Protein AF-A0A3B0P201-F1 (afdb_monomer_lite)

Foldseek 3Di:
DDDDDPVSVVVVVVVVVVVVPDPDPLFDLVQQQAPVSLVVSVVCLVVPPVLVVLVVCLVVDDPVVVVVSVVVNVVSVVVSVVRSVVSVVNNVVVVVVVVVVVDDDPPPPDDDDPDDDDPQVVLVVLLVVLCVVVQAAEDDDDQKDWCCLLAVLLQHDCPHPCNDVQWFADPDPTIGRRQACCSRVSVVCVVQPPDWHKYKYWDKGATNDDDDPPDDRIDIDMDIDTDDPDDPVNVVVSVQVSVCSSVVHRWDKDWDQDDGSNDPRDTDIDIDDPNRD

InterPro domains:
  IPR002319 Phenylalanyl-tRNA synthetase [PF01409] (112-277)
  IPR004188 Phenylalanine-tRNA ligase, class II, N-terminal [PF02912] (33-100)
  IPR010978 Class I and II aminoacyl-tRNA synthetase, tRNA-binding arm [SSF46589] (27-111)
  IPR045864 Class II Aminoacyl-tRNA synthetase/Biotinyl protein ligase (BPL) and lipoyl protein ligase (LPL) [G3DSA:3.30.930.10] (20-277)
  IPR045864 Class II Aminoacyl-tRNA synthetase/Biotinyl protein ligase (BPL) and lipoyl protein ligase (LPL) [SSF55681] (115-274)

Sequence (277 aa):
MSFKTKDERKKSKSIEKKLKNKDNKMFDLEKINNLEDLKLAKNQFSNSKELLTLMQELKQADKEKKREIGKKIQDLKNKAEDFFEEARKKITNLEIEKQLQNEFIDFAIPVQRNDFIHPVNLVAMRFREWLLMNGYIELDYSEIENDKYNFENLNIPSSHPAREMQDSLYLNENELLRTHNTGISARALEKFANNEFSQFAIGKVYRNDEEDKTHTHQFTQLDLVSVGNVSFASLIYTIKEMLSYVFEQDIQIRLRPSYFPFTEPSVEIDIFFKNKW

Secondary structure (DSSP, 8-state):
-----HHHHHHHHHHHHHHSSSS-TT--GGG--SHHHHHHHHHHHHT-HHHHHHHHHHHH--HHHHHHHHHHHHHHHHHHHHHHHHHHHHHHHHHHHHHHHH----TTS---------HHHHHHHHHHHHHHHTTPEE----SEEEHHHHTGGGT--TTSGGGSTTTS-BSSSSEEE-SSTHHHHHHHHHHTTTS-EEEEEEEEEE--PPPSSS--SEEEEEEEEEESS--HHHHHHHHHHHHHHHHTS---EEEEE---TT-SS-EEEEE-BTTB-

pLDDT: mean 85.5, std 15.98, range [30.17, 98.56]

Organism: NCBI:txid45363

Structure (mmCIF, N/CA/C/O backbone):
data_AF-A0A3B0P201-F1
#
_entry.id   AF-A0A3B0P201-F1
#
loop_
_atom_site.group_PDB
_atom_site.id
_atom_site.type_symbol
_atom_site.label_atom_id
_atom_site.label_alt_id
_atom_site.label_comp_id
_atom_site.label_asym_id
_atom_site.label_entity_id
_atom_site.label_seq_id
_atom_site.pdbx_PDB_ins_code
_atom_site.Cartn_x
_atom_site.Cartn_y
_atom_site.Cartn_z
_atom_site.occupancy
_atom_site.B_iso_or_equiv
_atom_site.auth_seq_id
_atom_site.auth_comp_id
_atom_site.auth_asym_id
_atom_site.auth_atom_id
_atom_site.pdbx_PDB_model_num
ATOM 1 N N . MET A 1 1 ? -31.749 -35.886 45.001 1.00 40.12 1 MET A N 1
ATOM 2 C CA . MET A 1 1 ? -32.377 -35.025 46.031 1.00 40.12 1 MET A CA 1
ATOM 3 C C . MET A 1 1 ? -33.723 -34.558 45.504 1.00 40.12 1 MET A C 1
ATOM 5 O O . MET A 1 1 ? -33.761 -33.956 44.441 1.00 40.12 1 MET A O 1
ATOM 9 N N . SER A 1 2 ? -34.817 -34.931 46.172 1.00 36.19 2 SER A N 1
ATOM 10 C CA . SER A 1 2 ? -36.190 -34.688 45.707 1.00 36.19 2 SER A CA 1
ATOM 11 C C . SER A 1 2 ? -36.499 -33.187 45.640 1.00 36.19 2 SER A C 1
ATOM 13 O O . SER A 1 2 ? -36.477 -32.490 46.656 1.00 36.19 2 SER A O 1
ATOM 15 N N . PHE A 1 3 ? -36.751 -32.681 44.431 1.00 39.91 3 PHE A N 1
ATOM 16 C CA . PHE A 1 3 ? -37.152 -31.298 44.198 1.00 39.91 3 PHE A CA 1
ATOM 17 C C . PHE A 1 3 ? -38.643 -31.143 44.506 1.00 39.91 3 PHE A C 1
ATOM 19 O O . PHE A 1 3 ? -39.491 -31.550 43.717 1.00 39.91 3 PHE A O 1
ATOM 26 N N . LYS A 1 4 ? -38.962 -30.505 45.638 1.00 44.53 4 LYS A N 1
ATOM 27 C CA . LYS A 1 4 ? -40.340 -30.122 45.981 1.00 44.53 4 LYS A CA 1
ATOM 28 C C . LYS A 1 4 ? -40.960 -29.268 44.874 1.00 44.53 4 LYS A C 1
ATOM 30 O O . LYS A 1 4 ? -40.348 -28.278 44.434 1.00 44.53 4 LYS A O 1
ATOM 35 N N . THR A 1 5 ? -42.168 -29.643 44.458 1.00 52.00 5 THR A N 1
ATOM 36 C CA . THR A 1 5 ? -42.934 -29.007 43.375 1.00 52.00 5 THR A CA 1
ATOM 37 C C . THR A 1 5 ? -43.374 -27.586 43.763 1.00 52.00 5 THR A C 1
ATOM 39 O O . THR A 1 5 ? -43.384 -27.206 44.938 1.00 52.00 5 THR A O 1
ATOM 42 N N . LYS A 1 6 ? -43.709 -26.746 42.769 1.00 49.09 6 LYS A N 1
ATOM 43 C CA . LYS A 1 6 ? -44.095 -25.329 42.968 1.00 49.09 6 LYS A CA 1
ATOM 44 C C . LYS A 1 6 ? -45.243 -25.151 43.981 1.00 49.09 6 LYS A C 1
ATOM 46 O O . LYS A 1 6 ? -45.247 -24.153 44.702 1.00 49.09 6 LYS A O 1
ATOM 51 N N . ASP A 1 7 ? -46.154 -26.117 44.083 1.00 47.84 7 ASP A N 1
ATOM 52 C CA . ASP A 1 7 ? -47.265 -26.091 45.044 1.00 47.84 7 ASP A CA 1
ATOM 53 C C . ASP A 1 7 ? -46.848 -26.427 46.479 1.00 47.84 7 ASP A C 1
ATOM 55 O O . ASP A 1 7 ? -47.353 -25.822 47.427 1.00 47.84 7 ASP A O 1
ATOM 59 N N . GLU A 1 8 ? -45.859 -27.301 46.671 1.00 44.47 8 GLU A N 1
ATOM 60 C CA . GLU A 1 8 ? -45.325 -27.616 48.000 1.00 44.47 8 GLU A CA 1
ATOM 61 C C . GLU A 1 8 ? -44.548 -26.436 48.600 1.00 44.47 8 GLU A C 1
ATOM 63 O O . GLU A 1 8 ? -44.622 -26.197 49.807 1.00 44.47 8 GLU A O 1
ATOM 68 N N . ARG A 1 9 ? -43.876 -25.633 47.761 1.00 49.75 9 ARG A N 1
ATOM 69 C CA . ARG A 1 9 ? -43.214 -24.381 48.187 1.00 49.75 9 ARG A CA 1
ATOM 70 C C . ARG A 1 9 ? -44.211 -23.264 48.502 1.00 49.75 9 ARG A C 1
ATOM 72 O O . ARG A 1 9 ? -43.955 -22.450 49.386 1.00 49.75 9 ARG A O 1
ATOM 79 N N . LYS A 1 10 ? -45.355 -23.215 47.807 1.00 46.28 10 LYS A N 1
ATOM 80 C CA . LYS A 1 10 ? -46.445 -22.274 48.122 1.00 46.28 10 LYS A CA 1
ATOM 81 C C . LYS A 1 10 ? -47.155 -22.649 49.423 1.00 46.28 10 LYS A C 1
ATOM 83 O O . LYS A 1 10 ? -47.416 -21.766 50.239 1.00 46.28 10 LYS A O 1
ATOM 88 N N . LYS A 1 11 ? -47.403 -23.942 49.663 1.00 41.84 11 LYS A N 1
ATOM 89 C CA . LYS A 1 11 ? -47.953 -24.429 50.938 1.00 41.84 11 LYS A CA 1
ATOM 90 C C . LYS A 1 11 ? -46.985 -24.216 52.105 1.00 41.84 11 LYS A C 1
ATOM 92 O O . LYS A 1 11 ? -47.436 -23.727 53.135 1.00 41.84 11 LYS A O 1
ATOM 97 N N . SER A 1 12 ? -45.680 -24.482 51.954 1.00 41.84 12 SER A N 1
ATOM 98 C CA . SER A 1 12 ? -44.714 -24.257 53.046 1.00 41.84 12 SER A CA 1
ATOM 99 C C . SER A 1 12 ? -44.573 -22.774 53.397 1.00 41.84 12 SER A C 1
ATOM 101 O O . SER A 1 12 ? -44.655 -22.429 54.571 1.00 41.84 12 SER A O 1
ATOM 103 N N . LYS A 1 13 ? -44.505 -21.880 52.396 1.00 45.34 13 LYS A N 1
ATOM 104 C CA . LYS A 1 13 ? -44.505 -20.425 52.626 1.00 45.34 13 LYS A CA 1
ATOM 105 C C . LYS A 1 13 ? -45.814 -19.924 53.242 1.00 45.34 13 LYS A C 1
ATOM 107 O O . LYS A 1 13 ? -45.783 -19.023 54.068 1.00 45.34 13 LYS A O 1
ATOM 112 N N . SER A 1 14 ? -46.965 -20.498 52.885 1.00 37.59 14 SER A N 1
ATOM 113 C CA . SER A 1 14 ? -48.261 -20.134 53.482 1.00 37.59 14 SER A CA 1
ATOM 114 C C . SER A 1 14 ? -48.391 -20.595 54.941 1.00 37.59 14 SER A C 1
ATOM 116 O O . SER A 1 14 ? -48.974 -19.883 55.758 1.00 37.59 14 SER A O 1
ATOM 118 N N . ILE A 1 15 ? -47.821 -21.753 55.286 1.00 38.12 15 ILE A N 1
ATOM 119 C CA . ILE A 1 15 ? -47.833 -22.310 56.646 1.00 38.12 15 ILE A CA 1
ATOM 120 C C . ILE A 1 15 ? -46.819 -21.581 57.545 1.00 38.12 15 ILE A C 1
ATOM 122 O O . ILE A 1 15 ? -47.168 -21.213 58.664 1.00 38.12 15 ILE A O 1
ATOM 126 N N . GLU A 1 16 ? -45.625 -21.251 57.039 1.00 37.59 16 GLU A N 1
ATOM 127 C CA . GLU A 1 16 ? -44.648 -20.397 57.742 1.00 37.59 16 GLU A CA 1
ATOM 128 C C . GLU A 1 16 ? -45.185 -18.975 57.975 1.00 37.59 16 GLU A C 1
ATOM 130 O O . GLU A 1 16 ? -44.998 -18.406 59.051 1.00 37.59 16 GLU A O 1
ATOM 135 N N . LYS A 1 17 ? -45.946 -18.427 57.017 1.00 39.59 17 LYS A N 1
ATOM 136 C CA . LYS A 1 17 ? -46.616 -17.122 57.148 1.00 39.59 17 LYS A CA 1
ATOM 137 C C . LYS A 1 17 ? -47.801 -17.153 58.125 1.00 39.59 17 LYS A C 1
ATOM 139 O O . LYS A 1 17 ? -48.127 -16.135 58.724 1.00 39.59 17 LYS A O 1
ATOM 144 N N . LYS A 1 18 ? -48.423 -18.320 58.343 1.00 30.70 18 LYS A N 1
ATOM 145 C CA . LYS A 1 18 ? -49.501 -18.504 59.334 1.00 30.70 18 LYS A CA 1
ATOM 146 C C . LYS A 1 18 ? -48.993 -18.748 60.758 1.00 30.70 18 LYS A C 1
ATOM 148 O O . LYS A 1 18 ? -49.703 -18.404 61.698 1.00 30.70 18 LYS A O 1
ATOM 153 N N . LEU A 1 19 ? -47.787 -19.292 60.934 1.00 30.17 19 LEU A N 1
ATOM 154 C CA . LEU A 1 19 ? -47.211 -19.571 62.258 1.00 30.17 19 LEU A CA 1
ATOM 155 C C . LEU A 1 19 ? -46.549 -18.349 62.918 1.00 30.17 19 LEU A C 1
ATOM 157 O O . LEU A 1 19 ? -46.470 -18.307 64.141 1.00 30.17 19 LEU A O 1
ATOM 161 N N . LYS A 1 20 ? -46.157 -17.320 62.154 1.00 35.88 20 LYS A N 1
ATOM 162 C CA . LYS A 1 20 ? -45.634 -16.052 62.709 1.00 35.88 20 LYS A CA 1
ATOM 163 C C . LYS A 1 20 ? -46.707 -15.039 63.140 1.00 35.88 20 LYS A C 1
ATOM 165 O O . LYS A 1 20 ? -46.370 -14.043 63.765 1.00 35.88 20 LYS A O 1
ATOM 170 N N . ASN A 1 21 ? -47.986 -15.291 62.852 1.00 37.03 21 ASN A N 1
ATOM 171 C CA . ASN A 1 21 ? -49.061 -14.299 63.002 1.00 37.03 21 ASN A CA 1
ATOM 172 C C . ASN A 1 21 ? -49.890 -14.403 64.293 1.00 37.03 21 ASN A C 1
ATOM 174 O O . ASN A 1 21 ? -50.926 -13.744 64.390 1.00 37.03 21 ASN A O 1
ATOM 178 N N . LYS A 1 22 ? -49.498 -15.236 65.270 1.00 32.38 22 LYS A N 1
ATOM 179 C CA . LYS A 1 22 ? -50.351 -15.477 66.447 1.00 32.38 22 LYS A CA 1
ATOM 180 C C . LYS A 1 22 ? -50.064 -14.650 67.698 1.00 32.38 22 LYS A C 1
ATOM 182 O O . LYS A 1 22 ? -50.973 -14.574 68.509 1.00 32.38 22 LYS A O 1
ATOM 187 N N . ASP A 1 23 ? -48.947 -13.931 67.792 1.00 38.94 23 ASP A N 1
ATOM 188 C CA . ASP A 1 23 ? -48.662 -13.069 68.950 1.00 38.94 23 ASP A CA 1
ATOM 189 C C . ASP A 1 23 ? -48.074 -11.715 68.518 1.00 38.94 23 ASP A C 1
ATOM 191 O O . ASP A 1 23 ? -46.862 -11.520 68.532 1.00 38.94 23 ASP A O 1
ATOM 195 N N . ASN A 1 24 ? -48.953 -10.815 68.055 1.00 45.56 24 ASN A N 1
ATOM 196 C CA . ASN A 1 24 ? -48.921 -9.344 68.194 1.00 45.56 24 ASN A CA 1
ATOM 197 C C . ASN A 1 24 ? -49.620 -8.667 67.009 1.00 45.56 24 ASN A C 1
ATOM 199 O O . ASN A 1 24 ? -49.063 -8.521 65.926 1.00 45.56 24 ASN A O 1
ATOM 203 N N . LYS A 1 25 ? -50.817 -8.120 67.252 1.00 52.34 25 LYS A N 1
ATOM 204 C CA . LYS A 1 25 ? -51.547 -7.217 66.336 1.00 52.34 25 LYS A CA 1
ATOM 205 C C . LYS A 1 25 ? -50.809 -5.895 66.020 1.00 52.34 25 LYS A C 1
ATOM 207 O O . LYS A 1 25 ? -51.391 -5.022 65.383 1.00 52.34 25 LYS A O 1
ATOM 212 N N . MET A 1 26 ? -49.576 -5.722 66.494 1.00 55.62 26 MET A N 1
ATOM 213 C CA . MET A 1 26 ? -48.876 -4.437 66.568 1.00 55.62 26 MET A CA 1
ATOM 214 C C . MET A 1 26 ? -47.856 -4.216 65.441 1.00 55.62 26 MET A C 1
ATOM 216 O O . MET A 1 26 ? -47.483 -3.075 65.189 1.00 55.62 26 MET A O 1
ATOM 220 N N . PHE A 1 27 ? -47.442 -5.273 64.734 1.00 64.19 27 PHE A N 1
ATOM 221 C CA . PHE A 1 27 ? -46.360 -5.220 63.748 1.00 64.19 27 PHE A CA 1
ATOM 222 C C . PHE A 1 27 ? -46.744 -5.972 62.469 1.00 64.19 27 PHE A C 1
ATOM 224 O O . PHE A 1 27 ? -46.628 -7.192 62.393 1.00 64.19 27 PHE A O 1
ATOM 231 N N . ASP A 1 28 ? -47.225 -5.238 61.464 1.00 76.31 28 ASP A N 1
ATOM 232 C CA . ASP A 1 28 ? -47.640 -5.781 60.167 1.00 76.31 28 ASP A CA 1
ATOM 233 C C . ASP A 1 28 ? -46.822 -5.148 59.032 1.00 76.31 28 ASP A C 1
ATOM 235 O O . ASP A 1 28 ? -47.041 -3.997 58.648 1.00 76.31 28 ASP A O 1
ATOM 239 N N . LEU A 1 29 ? -45.856 -5.909 58.505 1.00 71.81 29 LEU A N 1
ATOM 240 C CA . LEU A 1 29 ? -44.965 -5.467 57.425 1.00 71.81 29 LEU A CA 1
ATOM 241 C C . LEU A 1 29 ? -45.702 -5.244 56.097 1.00 71.81 29 LEU A C 1
ATOM 243 O O . LEU A 1 29 ? -45.186 -4.545 55.224 1.00 71.81 29 LEU A O 1
ATOM 247 N N . GLU A 1 30 ? -46.883 -5.833 55.890 1.00 74.75 30 GLU A N 1
ATOM 248 C CA . GLU A 1 30 ? -47.609 -5.711 54.617 1.00 74.75 30 GLU A CA 1
ATOM 249 C C . GLU A 1 30 ? -48.239 -4.325 54.441 1.00 74.75 30 GLU A C 1
ATOM 251 O O . GLU A 1 30 ? -48.432 -3.869 53.314 1.00 74.75 30 GLU A O 1
ATOM 256 N N . LYS A 1 31 ? -48.479 -3.618 55.550 1.00 78.94 31 LYS A N 1
ATOM 257 C CA . LYS A 1 31 ? -49.081 -2.278 55.562 1.00 78.94 31 LYS A CA 1
ATOM 258 C C . LYS A 1 31 ? -48.091 -1.139 55.354 1.00 78.94 31 LYS A C 1
ATOM 260 O O . LYS A 1 31 ? -48.527 -0.017 55.137 1.00 78.94 31 LYS A O 1
ATOM 265 N N . ILE A 1 32 ? -46.788 -1.411 55.429 1.00 81.62 32 ILE A N 1
ATOM 266 C CA . ILE A 1 32 ? -45.744 -0.395 55.274 1.00 81.62 32 ILE A CA 1
ATOM 267 C C . ILE A 1 32 ? -45.152 -0.507 53.873 1.00 81.62 32 ILE A C 1
ATOM 269 O O . ILE A 1 32 ? -44.379 -1.428 53.596 1.00 81.62 32 ILE A O 1
ATOM 273 N N . ASN A 1 33 ? -45.539 0.403 52.981 1.00 81.88 33 ASN A N 1
ATOM 274 C CA . ASN A 1 33 ? -45.101 0.406 51.584 1.00 81.88 33 ASN A CA 1
ATOM 275 C C . ASN A 1 33 ? -44.365 1.693 51.193 1.00 81.88 33 ASN A C 1
ATOM 277 O O . ASN A 1 33 ? -43.711 1.723 50.156 1.00 81.88 33 ASN A O 1
ATOM 281 N N . ASN A 1 34 ? -44.428 2.734 52.023 1.00 84.06 34 ASN A N 1
ATOM 282 C CA . ASN A 1 34 ? -43.710 3.988 51.818 1.00 84.06 34 ASN A CA 1
ATOM 283 C C . ASN A 1 34 ? -43.199 4.578 53.154 1.00 84.06 34 ASN A C 1
ATOM 285 O O . ASN A 1 34 ? -43.490 4.079 54.246 1.00 84.06 34 ASN A O 1
ATOM 289 N N . LEU A 1 35 ? -42.414 5.656 53.067 1.00 85.12 35 LEU A N 1
ATOM 290 C CA . LEU A 1 35 ? -41.853 6.352 54.232 1.00 85.12 35 LEU A CA 1
ATOM 291 C C . LEU A 1 35 ? -42.920 6.967 55.155 1.00 85.12 35 LEU A C 1
ATOM 293 O O . LEU A 1 35 ? -42.670 7.102 56.355 1.00 85.12 35 LEU A O 1
ATOM 297 N N . GLU A 1 36 ? -44.087 7.349 54.633 1.00 84.50 36 GLU A N 1
ATOM 298 C CA . GLU A 1 36 ? -45.195 7.877 55.438 1.00 84.50 36 GLU A CA 1
ATOM 299 C C . GLU A 1 36 ? -45.845 6.773 56.276 1.00 84.50 36 GLU A C 1
ATOM 301 O O . GLU A 1 36 ? -46.041 6.966 57.476 1.00 84.50 36 GLU A O 1
ATOM 306 N N . ASP A 1 37 ? -46.053 5.585 55.708 1.00 84.19 37 ASP A N 1
ATOM 307 C CA . ASP A 1 37 ? -46.570 4.416 56.424 1.00 84.19 37 ASP A CA 1
ATOM 308 C C . ASP A 1 37 ? -45.637 4.020 57.579 1.00 84.19 37 ASP A C 1
ATOM 310 O O . ASP A 1 37 ? -46.090 3.711 58.682 1.00 84.19 37 ASP A O 1
ATOM 314 N N . LEU A 1 38 ? -44.316 4.082 57.359 1.00 85.38 38 LEU A N 1
ATOM 315 C CA . LEU A 1 38 ? -43.321 3.811 58.400 1.00 85.38 38 LEU A CA 1
ATOM 316 C C . LEU A 1 38 ? -43.378 4.855 59.527 1.00 85.38 38 LEU A C 1
ATOM 318 O O . LEU A 1 38 ? -43.290 4.500 60.705 1.00 85.38 38 LEU A O 1
ATOM 322 N N . LYS A 1 39 ? -43.547 6.142 59.190 1.00 84.88 39 LYS A N 1
ATOM 323 C CA . LYS A 1 39 ? -43.724 7.221 60.179 1.00 84.88 39 LYS A CA 1
ATOM 324 C C . LYS A 1 39 ? -45.010 7.030 60.985 1.00 84.88 39 LYS A C 1
ATOM 326 O O . LYS A 1 39 ? -44.984 7.170 62.208 1.00 84.88 39 LYS A O 1
ATOM 331 N N . LEU A 1 40 ? -46.111 6.674 60.322 1.00 84.69 40 LEU A N 1
ATOM 332 C CA . LEU A 1 40 ? -47.394 6.390 60.965 1.00 84.69 40 LEU A CA 1
ATOM 333 C C . LEU A 1 40 ? -47.295 5.177 61.896 1.00 84.69 40 LEU A C 1
ATOM 335 O O . LEU A 1 40 ? -47.759 5.255 63.031 1.00 84.69 40 LEU A O 1
ATOM 339 N N . ALA A 1 41 ? -46.619 4.104 61.481 1.00 83.44 41 ALA A N 1
ATOM 340 C CA . ALA A 1 41 ? -46.391 2.921 62.310 1.00 83.44 41 ALA A CA 1
ATOM 341 C C . ALA A 1 41 ? -45.521 3.225 63.547 1.00 83.44 41 ALA A C 1
ATOM 343 O O . ALA A 1 41 ? -45.848 2.795 64.655 1.00 83.44 41 ALA A O 1
ATOM 344 N N . LYS A 1 42 ? -44.460 4.036 63.403 1.00 83.69 42 LYS A N 1
ATOM 345 C CA . LYS A 1 42 ? -43.642 4.519 64.537 1.00 83.69 42 LYS A CA 1
ATOM 346 C C . LYS A 1 42 ? -44.454 5.361 65.524 1.00 83.69 42 LYS A C 1
ATOM 348 O O . LYS A 1 42 ? -44.312 5.206 66.741 1.00 83.69 42 LYS A O 1
ATOM 353 N N . ASN A 1 43 ? -45.334 6.219 65.011 1.00 84.31 43 ASN A N 1
ATOM 354 C CA . ASN A 1 43 ? -46.224 7.046 65.823 1.00 84.31 43 ASN A CA 1
ATOM 355 C C . ASN A 1 43 ? -47.276 6.192 66.563 1.00 84.31 43 ASN A C 1
ATOM 357 O O . ASN A 1 43 ? -47.490 6.359 67.763 1.00 84.31 43 ASN A O 1
ATOM 361 N N . GLN A 1 44 ? -47.875 5.210 65.882 1.00 83.81 44 GLN A N 1
ATOM 362 C CA . GLN A 1 44 ? -48.820 4.261 66.481 1.00 83.81 44 GLN A CA 1
ATOM 363 C C . GLN A 1 44 ? -48.176 3.405 67.578 1.00 83.81 44 GLN A C 1
ATOM 365 O O . GLN A 1 44 ? -48.791 3.199 68.622 1.00 83.81 44 GLN A O 1
ATOM 370 N N . PHE A 1 45 ? -46.931 2.955 67.387 1.00 84.12 45 PHE A N 1
ATOM 371 C CA . PHE A 1 45 ? -46.176 2.240 68.420 1.00 84.12 45 PHE A CA 1
ATOM 372 C C . PHE A 1 45 ? -45.927 3.116 69.656 1.00 84.12 45 PHE A C 1
ATOM 374 O O . PHE A 1 45 ? -46.175 2.684 70.784 1.00 84.12 45 PHE A O 1
ATOM 381 N N . SER A 1 46 ? -45.509 4.367 69.445 1.00 80.69 46 SER A N 1
ATOM 382 C CA . SER A 1 46 ? -45.231 5.333 70.522 1.00 80.69 46 SER A CA 1
ATOM 383 C C . SER A 1 46 ? -46.471 5.654 71.365 1.00 80.69 46 SER A C 1
ATOM 385 O O . SER A 1 46 ? -46.362 5.848 72.572 1.00 80.69 46 SER A O 1
ATOM 387 N N . ASN A 1 47 ? -47.651 5.650 70.738 1.00 80.88 47 ASN A N 1
ATOM 388 C CA . ASN A 1 47 ? -48.947 5.884 71.380 1.00 80.88 47 ASN A CA 1
ATOM 389 C C . ASN A 1 47 ? -49.715 4.592 71.711 1.00 80.88 47 ASN A C 1
ATOM 391 O O . ASN A 1 47 ? -50.913 4.632 72.006 1.00 80.88 47 ASN A O 1
ATOM 395 N N . SER A 1 48 ? -49.062 3.431 71.634 1.00 81.12 48 SER A N 1
ATOM 396 C CA . SER A 1 48 ? -49.723 2.157 71.900 1.00 81.12 48 SER A CA 1
ATOM 397 C C . SER A 1 48 ? -50.146 2.064 73.366 1.00 81.12 48 SER A C 1
ATOM 399 O O . SER A 1 48 ? -49.387 2.393 74.282 1.00 81.12 48 SER A O 1
ATOM 401 N N . LYS A 1 49 ? -51.378 1.591 73.595 1.00 76.75 49 LYS A N 1
ATOM 402 C CA . LYS A 1 49 ? -51.912 1.395 74.950 1.00 76.75 49 LYS A CA 1
ATOM 403 C C . LYS A 1 49 ? -50.991 0.507 75.785 1.00 76.75 49 LYS A C 1
ATOM 405 O O . LYS A 1 49 ? -50.771 0.827 76.938 1.00 76.75 49 LYS A O 1
ATOM 410 N N . GLU A 1 50 ? -50.413 -0.528 75.176 1.00 78.25 50 GLU A N 1
ATOM 411 C CA . GLU A 1 50 ? -49.491 -1.478 75.811 1.00 78.25 50 GLU A CA 1
ATOM 412 C C . GLU A 1 50 ? -48.182 -0.823 76.294 1.00 78.25 50 GLU A C 1
ATOM 414 O O . GLU A 1 50 ? -47.749 -1.065 77.420 1.00 78.25 50 GLU A O 1
ATOM 419 N N . LEU A 1 51 ? -47.573 0.066 75.497 1.00 78.81 51 LEU A N 1
ATOM 420 C CA . LEU A 1 51 ? -46.379 0.807 75.917 1.00 78.81 51 LEU A CA 1
ATOM 421 C C . LEU A 1 51 ? -46.716 1.843 76.999 1.00 78.81 51 LEU A C 1
ATOM 423 O O . LEU A 1 51 ? -45.989 1.970 77.984 1.00 78.81 51 LEU A O 1
ATOM 427 N N . LEU A 1 52 ? -47.831 2.564 76.841 1.00 80.00 52 LEU A N 1
ATOM 428 C CA . LEU A 1 52 ? -48.267 3.593 77.787 1.00 80.00 52 LEU A CA 1
ATOM 429 C C . LEU A 1 52 ? -48.655 3.006 79.152 1.00 80.00 52 LEU A C 1
ATOM 431 O O . LEU A 1 52 ? -48.290 3.590 80.173 1.00 80.00 52 LEU A O 1
ATOM 435 N N . THR A 1 53 ? -49.326 1.849 79.199 1.00 79.38 53 THR A N 1
ATOM 436 C CA . THR A 1 53 ? -49.650 1.153 80.457 1.00 79.38 53 THR A CA 1
ATOM 437 C C . THR A 1 53 ? -48.388 0.671 81.159 1.00 79.38 53 THR A C 1
ATOM 439 O O . THR A 1 53 ? -48.215 0.954 82.341 1.00 79.38 53 THR A O 1
ATOM 442 N N . LEU A 1 54 ? -47.441 0.062 80.436 1.00 78.50 54 LEU A N 1
ATOM 443 C CA . LEU A 1 54 ? -46.165 -0.370 81.019 1.00 78.50 54 LEU A CA 1
ATOM 444 C C . LEU A 1 54 ? -45.336 0.816 81.546 1.00 78.50 54 LEU A C 1
ATOM 446 O O . LEU A 1 54 ? -44.707 0.719 82.600 1.00 78.50 54 LEU A O 1
ATOM 450 N N . MET A 1 55 ? -45.363 1.968 80.864 1.00 76.88 55 MET A N 1
ATOM 451 C CA . MET A 1 55 ? -44.709 3.197 81.335 1.00 76.88 55 MET A CA 1
ATOM 452 C C . MET A 1 55 ? -45.390 3.811 82.570 1.00 76.88 55 MET A C 1
ATOM 454 O O . MET A 1 55 ? -44.707 4.421 83.396 1.00 76.88 55 MET A O 1
ATOM 458 N N . GLN A 1 56 ? -46.711 3.669 82.715 1.00 78.69 56 GLN A N 1
ATOM 459 C CA . GLN A 1 56 ? -47.452 4.093 83.911 1.00 78.69 56 GLN A CA 1
ATOM 460 C C . GLN A 1 56 ? -47.197 3.153 85.097 1.00 78.69 56 GLN A C 1
ATOM 462 O O . GLN A 1 56 ? -46.910 3.628 86.196 1.00 78.69 56 GLN A O 1
ATOM 467 N N . GLU A 1 57 ? -47.203 1.840 84.869 1.00 78.38 57 GLU A N 1
ATOM 468 C CA . GLU A 1 57 ? -46.887 0.821 85.877 1.00 78.38 57 GLU A CA 1
ATOM 469 C C . GLU A 1 57 ? -45.447 0.960 86.395 1.00 78.38 57 GLU A C 1
ATOM 471 O O . GLU A 1 57 ? -45.202 0.848 87.596 1.00 78.38 57 GLU A O 1
ATOM 476 N N . LEU A 1 58 ? -44.493 1.321 85.528 1.00 77.81 58 LEU A N 1
ATOM 477 C CA . LEU A 1 58 ? -43.112 1.610 85.928 1.00 77.81 58 LEU A CA 1
ATOM 478 C C . LEU A 1 58 ? -43.010 2.780 86.928 1.00 77.81 58 LEU A C 1
ATOM 480 O O . LEU A 1 58 ? -42.141 2.768 87.806 1.00 77.81 58 LEU A O 1
ATOM 484 N N . LYS A 1 59 ? -43.889 3.790 86.819 1.00 77.62 59 LYS A N 1
ATOM 485 C CA . LYS A 1 59 ? -43.921 4.936 87.748 1.00 77.62 59 LYS A CA 1
ATOM 486 C C . LYS A 1 59 ? -44.439 4.546 89.137 1.00 77.62 59 LYS A C 1
ATOM 488 O O . LYS A 1 59 ? -44.018 5.169 90.108 1.00 77.62 59 LYS A O 1
ATOM 493 N N . GLN A 1 60 ? -45.304 3.532 89.229 1.00 76.75 60 GLN A N 1
ATOM 494 C CA . GLN A 1 60 ? -45.991 3.122 90.464 1.00 76.75 60 GLN A CA 1
ATOM 495 C C . GLN A 1 60 ? -45.385 1.880 91.151 1.00 76.75 60 GLN A C 1
ATOM 497 O O . GLN A 1 60 ? -45.748 1.580 92.283 1.00 76.75 60 GLN A O 1
ATOM 502 N N . ALA A 1 61 ? -44.479 1.149 90.496 1.00 71.25 61 ALA A N 1
ATOM 503 C CA . ALA A 1 61 ? -43.955 -0.125 91.000 1.00 71.25 61 ALA A CA 1
ATOM 504 C C . ALA A 1 61 ? -42.880 0.004 92.105 1.00 71.25 61 ALA A C 1
ATOM 506 O O . ALA A 1 61 ? -42.110 0.961 92.125 1.00 71.25 61 ALA A O 1
ATOM 507 N N . ASP A 1 62 ? -42.758 -1.011 92.969 1.00 72.81 62 ASP A N 1
ATOM 508 C CA . ASP A 1 62 ? -41.677 -1.153 93.963 1.00 72.81 62 ASP A CA 1
ATOM 509 C C . ASP A 1 62 ? -40.318 -1.519 93.335 1.00 72.81 62 ASP A C 1
ATOM 511 O O . ASP A 1 62 ? -40.234 -1.948 92.182 1.00 72.81 62 ASP A O 1
ATOM 515 N N . LYS A 1 63 ? -39.228 -1.381 94.106 1.00 69.25 63 LYS A N 1
ATOM 516 C CA . LYS A 1 63 ? -37.828 -1.495 93.636 1.00 69.25 63 LYS A CA 1
ATOM 517 C C . LYS A 1 63 ? -37.520 -2.796 92.870 1.00 69.25 63 LYS A C 1
ATOM 519 O O . LYS A 1 63 ? -36.766 -2.750 91.900 1.00 69.25 63 LYS A O 1
ATOM 524 N N . GLU A 1 64 ? -38.126 -3.921 93.252 1.00 71.12 64 GLU A N 1
ATOM 525 C CA . GLU A 1 64 ? -37.965 -5.217 92.567 1.00 71.12 64 GLU A CA 1
ATOM 526 C C . GLU A 1 64 ? -38.795 -5.314 91.274 1.00 71.12 64 GLU A C 1
ATOM 528 O O . GLU A 1 64 ? -38.266 -5.675 90.221 1.00 71.12 64 GLU A O 1
ATOM 533 N N . LYS A 1 65 ? -40.064 -4.886 91.302 1.00 74.00 65 LYS A N 1
ATOM 534 C CA . LYS A 1 65 ? -40.969 -4.906 90.135 1.00 74.00 65 LYS A CA 1
ATOM 535 C C . LYS A 1 65 ? -40.574 -3.893 89.054 1.00 74.00 65 LYS A C 1
ATOM 537 O O . LYS A 1 65 ? -40.785 -4.147 87.868 1.00 74.00 65 LYS A O 1
ATOM 542 N N . LYS A 1 66 ? -39.921 -2.782 89.425 1.00 76.06 66 LYS A N 1
ATOM 543 C CA . LYS A 1 66 ? -39.361 -1.810 88.466 1.00 76.06 66 LYS A CA 1
ATOM 544 C C . LYS A 1 66 ? -38.340 -2.440 87.517 1.00 76.06 66 LYS A C 1
ATOM 546 O O . LYS A 1 66 ? -38.292 -2.064 86.347 1.00 76.06 66 LYS A O 1
ATOM 551 N N . ARG A 1 67 ? -37.542 -3.405 87.991 1.00 78.44 67 ARG A N 1
ATOM 552 C CA . ARG A 1 67 ? -36.528 -4.083 87.169 1.00 78.44 67 ARG A CA 1
ATOM 553 C C . ARG A 1 67 ? -37.168 -4.972 86.099 1.00 78.44 67 ARG A C 1
ATOM 555 O O . ARG A 1 67 ? -36.722 -4.958 84.954 1.00 78.44 67 ARG A O 1
ATOM 562 N N . GLU A 1 68 ? -38.223 -5.705 86.447 1.00 80.88 68 GLU A N 1
ATOM 563 C CA . GLU A 1 68 ? -38.942 -6.574 85.506 1.00 80.88 68 GLU A CA 1
ATOM 564 C C . GLU A 1 68 ? -39.736 -5.783 84.461 1.00 80.88 68 GLU A C 1
ATOM 566 O O . GLU A 1 68 ? -39.665 -6.090 83.271 1.00 80.88 68 GLU A O 1
ATOM 571 N N . ILE A 1 69 ? -40.448 -4.731 84.881 1.00 80.25 69 ILE A N 1
ATOM 572 C CA . ILE A 1 69 ? -41.219 -3.869 83.971 1.00 80.25 69 ILE A CA 1
ATOM 573 C C . ILE A 1 69 ? -40.275 -3.108 83.031 1.00 80.25 69 ILE A C 1
ATOM 575 O O . ILE A 1 69 ? -40.527 -3.038 81.830 1.00 80.25 69 ILE A O 1
ATOM 579 N N . GLY A 1 70 ? -39.141 -2.611 83.540 1.00 80.12 70 GLY A N 1
ATOM 580 C CA . GLY A 1 70 ? -38.110 -1.975 82.717 1.00 80.12 70 GLY A CA 1
ATOM 581 C C . GLY A 1 70 ? -37.552 -2.908 81.639 1.00 80.12 70 GLY A C 1
ATOM 582 O O . GLY A 1 70 ? -37.404 -2.496 80.489 1.00 80.12 70 GLY A O 1
ATOM 583 N N . LYS A 1 71 ? -37.324 -4.186 81.976 1.00 84.62 71 LYS A N 1
ATOM 584 C CA . LYS A 1 71 ? -36.893 -5.204 81.007 1.00 84.62 71 LYS A CA 1
ATOM 585 C C . LYS A 1 71 ? -37.956 -5.454 79.932 1.00 84.62 71 LYS A C 1
ATOM 587 O O . LYS A 1 71 ? -37.623 -5.450 78.753 1.00 84.62 71 LYS A O 1
ATOM 592 N N . LYS A 1 72 ? -39.234 -5.574 80.311 1.00 82.62 72 LYS A N 1
ATOM 593 C CA . LYS A 1 72 ? -40.345 -5.740 79.353 1.00 82.62 72 LYS A CA 1
ATOM 594 C C . LYS A 1 72 ? -40.480 -4.554 78.392 1.00 82.62 72 LYS A C 1
ATOM 596 O O . LYS A 1 72 ? -40.708 -4.763 77.205 1.00 82.62 72 LYS A O 1
ATOM 601 N N . ILE A 1 73 ? -40.305 -3.321 78.879 1.00 83.19 73 ILE A N 1
ATOM 602 C CA . ILE A 1 73 ? -40.311 -2.117 78.030 1.00 83.19 73 ILE A CA 1
ATOM 603 C C . ILE A 1 73 ? -39.139 -2.147 77.047 1.00 83.19 73 ILE A C 1
ATOM 605 O O . ILE A 1 73 ? -39.328 -1.838 75.871 1.00 83.19 73 ILE A O 1
ATOM 609 N N . GLN A 1 74 ? -37.943 -2.519 77.508 1.00 84.31 74 GLN A N 1
ATOM 610 C CA . GLN A 1 74 ? -36.774 -2.606 76.638 1.00 84.31 74 GLN A CA 1
ATOM 611 C C . GLN A 1 74 ? -36.946 -3.690 75.568 1.00 84.31 74 GLN A C 1
ATOM 613 O O . GLN A 1 74 ? -36.681 -3.429 74.399 1.00 84.31 74 GLN A O 1
ATOM 618 N N . ASP A 1 75 ? -37.459 -4.864 75.938 1.00 85.50 75 ASP A N 1
ATOM 619 C CA . ASP A 1 75 ? -37.716 -5.961 75.003 1.00 85.50 75 ASP A CA 1
ATOM 620 C C . ASP A 1 75 ? -38.759 -5.571 73.942 1.00 85.50 75 ASP A C 1
ATOM 622 O O . ASP A 1 75 ? -38.596 -5.889 72.764 1.00 85.50 75 ASP A O 1
ATOM 626 N N . LEU A 1 76 ? -39.816 -4.845 74.328 1.00 83.25 76 LEU A N 1
ATOM 627 C CA . LEU A 1 76 ? -40.814 -4.328 73.384 1.00 83.25 76 LEU A CA 1
ATOM 628 C C . LEU A 1 76 ? -40.241 -3.257 72.451 1.00 83.25 76 LEU A C 1
ATOM 630 O O . LEU A 1 76 ? -40.549 -3.271 71.261 1.00 83.25 76 LEU A O 1
ATOM 634 N N . LYS A 1 77 ? -39.401 -2.349 72.965 1.00 83.56 77 LYS A N 1
ATOM 635 C CA . LYS A 1 77 ? -38.714 -1.342 72.143 1.00 83.56 77 LYS A CA 1
ATOM 636 C C . LYS A 1 77 ? -37.758 -1.985 71.145 1.00 83.56 77 LYS A C 1
ATOM 638 O O . LYS A 1 77 ? -37.823 -1.641 69.974 1.00 83.56 77 LYS A O 1
ATOM 643 N N . ASN A 1 78 ? -36.953 -2.952 71.581 1.00 86.56 78 ASN A N 1
ATOM 644 C CA . ASN A 1 78 ? -36.024 -3.669 70.708 1.00 86.56 78 ASN A CA 1
ATOM 645 C C . ASN A 1 78 ? -36.775 -4.400 69.583 1.00 86.56 78 ASN A C 1
ATOM 647 O O . ASN A 1 78 ? -36.434 -4.242 68.419 1.00 86.56 78 ASN A O 1
ATOM 651 N N . LYS A 1 79 ? -37.871 -5.107 69.904 1.00 85.44 79 LYS A N 1
ATOM 652 C CA . LYS A 1 79 ? -38.720 -5.761 68.890 1.00 85.44 79 LYS A CA 1
ATOM 653 C C . LYS A 1 79 ? -39.313 -4.774 67.881 1.00 85.44 79 LYS A C 1
ATOM 655 O O . LYS A 1 79 ? -39.447 -5.107 66.706 1.00 85.44 79 LYS A O 1
ATOM 660 N N . ALA A 1 80 ? -39.696 -3.582 68.335 1.00 84.31 80 ALA A N 1
ATOM 661 C CA . ALA A 1 80 ? -40.222 -2.538 67.462 1.00 84.31 80 ALA A CA 1
ATOM 662 C C . ALA A 1 80 ? -39.137 -1.953 66.555 1.00 84.31 80 ALA A C 1
ATOM 664 O O . ALA A 1 80 ? -39.378 -1.736 65.372 1.00 84.31 80 ALA A O 1
ATOM 665 N N . GLU A 1 81 ? -37.950 -1.714 67.106 1.00 86.44 81 GLU A N 1
ATOM 666 C CA . GLU A 1 81 ? -36.782 -1.225 66.376 1.00 86.44 81 GLU A CA 1
ATOM 667 C C . GLU A 1 81 ? -36.370 -2.212 65.279 1.00 86.44 81 GLU A C 1
ATOM 669 O O . GLU A 1 81 ? -36.262 -1.814 64.120 1.00 86.44 81 GLU A O 1
ATOM 674 N N . ASP A 1 82 ? -36.282 -3.503 65.612 1.00 87.25 82 ASP A N 1
ATOM 675 C CA . ASP A 1 82 ? -36.007 -4.581 64.657 1.00 87.25 82 ASP A CA 1
ATOM 676 C C . ASP A 1 82 ? -37.040 -4.601 63.518 1.00 87.25 82 ASP A C 1
ATOM 678 O O . ASP A 1 82 ? -36.684 -4.665 62.339 1.00 87.25 82 ASP A O 1
ATOM 682 N N . PHE A 1 83 ? -38.328 -4.475 63.855 1.00 88.69 83 PHE A N 1
ATOM 683 C CA . PHE A 1 83 ? -39.405 -4.400 62.868 1.00 88.69 83 PHE A CA 1
ATOM 684 C C . PHE A 1 83 ? -39.304 -3.151 61.980 1.00 88.69 83 PHE A C 1
ATOM 686 O O . PHE A 1 83 ? -39.504 -3.234 60.768 1.00 88.69 83 PHE A O 1
ATOM 693 N N . PHE A 1 84 ? -39.003 -1.982 62.551 1.00 87.19 84 PHE A N 1
ATOM 694 C CA . PHE A 1 84 ? -38.877 -0.747 61.776 1.00 87.19 84 PHE A CA 1
ATOM 695 C C . PHE A 1 84 ? -37.659 -0.761 60.857 1.00 87.19 84 PHE A C 1
ATOM 697 O O . PHE A 1 84 ? -37.737 -0.216 59.756 1.00 87.19 84 PHE A O 1
ATOM 704 N N . GLU A 1 85 ? -36.563 -1.391 61.271 1.00 89.44 85 GLU A N 1
ATOM 705 C CA . GLU A 1 85 ? -35.399 -1.618 60.417 1.00 89.44 85 GLU A CA 1
ATOM 706 C C . GLU A 1 85 ? -35.719 -2.588 59.272 1.00 89.44 85 GLU A C 1
ATOM 708 O O . GLU A 1 85 ? -35.354 -2.333 58.122 1.00 89.44 85 GLU A O 1
ATOM 713 N N . GLU A 1 86 ? -36.474 -3.659 59.532 1.00 88.38 86 GLU A N 1
ATOM 714 C CA . GLU A 1 86 ? -36.951 -4.569 58.483 1.00 88.38 86 GLU A CA 1
ATOM 715 C C . GLU A 1 86 ? -37.890 -3.858 57.489 1.00 88.38 86 GLU A C 1
ATOM 717 O O . GLU A 1 86 ? -37.727 -3.976 56.271 1.00 88.38 86 GLU A O 1
ATOM 722 N N . ALA A 1 87 ? -38.819 -3.042 57.990 1.00 88.31 87 ALA A N 1
ATOM 723 C CA . ALA A 1 87 ? -39.723 -2.242 57.169 1.00 88.31 87 ALA A CA 1
ATOM 724 C C . ALA A 1 87 ? -38.978 -1.186 56.334 1.00 88.31 87 ALA A C 1
ATOM 726 O O . ALA A 1 87 ? -39.305 -0.971 55.166 1.00 88.31 87 ALA A O 1
ATOM 727 N N . ARG A 1 88 ? -37.940 -0.560 56.898 1.00 89.94 88 ARG A N 1
ATOM 728 C CA . ARG A 1 88 ? -37.082 0.389 56.180 1.00 89.94 88 ARG A CA 1
ATOM 729 C C . ARG A 1 88 ? -36.336 -0.292 55.035 1.00 89.94 88 ARG A C 1
ATOM 731 O O . ARG A 1 88 ? -36.370 0.217 53.920 1.00 89.94 88 ARG A O 1
ATOM 738 N N . LYS A 1 89 ? -35.741 -1.467 55.277 1.00 90.62 89 LYS A N 1
ATOM 739 C CA . LYS A 1 89 ? -35.084 -2.272 54.230 1.00 90.62 89 LYS A CA 1
ATOM 740 C C . LYS A 1 89 ? -36.050 -2.642 53.106 1.00 90.62 89 LYS A C 1
ATOM 742 O O . LYS A 1 89 ? -35.685 -2.547 51.938 1.00 90.62 89 LYS A O 1
ATOM 747 N N . LYS A 1 90 ? -37.288 -3.019 53.443 1.00 90.81 90 LYS A N 1
ATOM 748 C CA . LYS A 1 90 ? -38.338 -3.301 52.453 1.00 90.81 90 LYS A CA 1
ATOM 749 C C . LYS A 1 90 ? -38.611 -2.086 51.561 1.00 90.81 90 LYS A C 1
ATOM 751 O O . LYS A 1 90 ? -38.629 -2.241 50.346 1.00 90.81 90 LYS A O 1
ATOM 756 N N . ILE A 1 91 ? -38.799 -0.899 52.144 1.00 90.81 91 ILE A N 1
ATOM 757 C CA . ILE A 1 91 ? -39.047 0.338 51.381 1.00 90.81 91 ILE A CA 1
ATOM 758 C C . ILE A 1 91 ? -37.869 0.648 50.454 1.00 90.81 91 ILE A C 1
ATOM 760 O O . ILE A 1 91 ? -38.079 0.887 49.271 1.00 90.81 91 ILE A O 1
ATOM 764 N N . THR A 1 92 ? -36.635 0.581 50.960 1.00 89.94 92 THR A N 1
ATOM 765 C CA . THR A 1 92 ? -35.436 0.831 50.145 1.00 89.94 92 THR A CA 1
ATOM 766 C C . THR A 1 92 ? -35.333 -0.144 48.972 1.00 89.94 92 THR A C 1
ATOM 768 O O . THR A 1 92 ? -35.044 0.272 47.855 1.00 89.94 92 THR A O 1
ATOM 771 N N . ASN A 1 93 ? -35.636 -1.428 49.182 1.00 90.19 93 ASN A N 1
ATOM 772 C CA . ASN A 1 93 ? -35.653 -2.407 48.094 1.00 90.19 93 ASN A CA 1
ATOM 773 C C . ASN A 1 93 ? -36.751 -2.113 47.061 1.00 90.19 93 ASN A C 1
ATOM 775 O O . ASN A 1 93 ? -36.499 -2.245 45.869 1.00 90.19 93 ASN A O 1
ATOM 779 N N . LEU A 1 94 ? -37.938 -1.676 47.497 1.00 89.38 94 LEU A N 1
ATOM 780 C CA . LEU A 1 94 ? -39.018 -1.266 46.591 1.00 89.38 94 LEU A CA 1
ATOM 781 C C . LEU A 1 94 ? -38.630 -0.039 45.750 1.00 89.38 94 LEU A C 1
ATOM 783 O O . LEU A 1 94 ? -38.969 0.030 44.571 1.00 89.38 94 LEU A O 1
ATOM 787 N N . GLU A 1 95 ? -37.915 0.923 46.337 1.00 88.50 95 GLU A N 1
ATOM 788 C CA . GLU A 1 95 ? -37.399 2.094 45.619 1.00 88.50 95 GLU A CA 1
ATOM 789 C C . GLU A 1 95 ? -36.337 1.703 44.583 1.00 88.50 95 GLU A C 1
ATOM 791 O O . GLU A 1 95 ? -36.421 2.147 43.438 1.00 88.50 95 GLU A O 1
ATOM 796 N N . ILE A 1 96 ? -35.400 0.819 44.948 1.00 87.94 96 ILE A N 1
ATOM 797 C CA . ILE A 1 96 ? -34.379 0.283 44.034 1.00 87.94 96 ILE A CA 1
ATOM 798 C C . ILE A 1 96 ? -35.032 -0.489 42.882 1.00 87.94 96 ILE A C 1
ATOM 800 O O . ILE A 1 96 ? -34.700 -0.252 41.725 1.00 87.94 96 ILE A O 1
ATOM 804 N N . GLU A 1 97 ? -35.985 -1.383 43.161 1.00 88.56 97 GLU A N 1
ATOM 805 C CA . GLU A 1 97 ? -36.703 -2.130 42.117 1.00 88.56 97 GLU A CA 1
ATOM 806 C C . GLU A 1 97 ? -37.450 -1.193 41.162 1.00 88.56 97 GLU A C 1
ATOM 808 O O . GLU A 1 97 ? -37.440 -1.410 39.951 1.00 88.56 97 GLU A O 1
ATOM 813 N N . LYS A 1 98 ? -38.053 -0.119 41.684 1.00 88.50 98 LYS A N 1
ATOM 814 C CA . LYS A 1 98 ? -38.722 0.898 40.867 1.00 88.50 98 LYS A CA 1
ATOM 815 C C . LYS A 1 98 ? -37.738 1.667 39.982 1.00 88.50 98 LYS A C 1
ATOM 817 O O . LYS A 1 98 ? -38.067 1.955 38.835 1.00 88.50 98 LYS A O 1
ATOM 822 N N . GLN A 1 99 ? -36.550 2.002 40.489 1.00 86.31 99 GLN A N 1
ATOM 823 C CA . GLN A 1 99 ? -35.489 2.624 39.688 1.00 86.31 99 GLN A CA 1
ATOM 824 C C . GLN A 1 99 ? -34.992 1.675 38.593 1.00 86.31 99 GLN A C 1
ATOM 826 O O . GLN A 1 99 ? -34.981 2.058 37.428 1.00 86.31 99 GLN A O 1
ATOM 831 N N . LEU A 1 100 ? -34.703 0.417 38.935 1.00 85.69 100 LEU A N 1
ATOM 832 C CA . LEU A 1 100 ? -34.261 -0.606 37.981 1.00 85.69 100 LEU A CA 1
ATOM 833 C C . LEU A 1 100 ? -35.297 -0.891 36.882 1.00 85.69 100 LEU A C 1
ATOM 835 O O . LEU A 1 100 ? -34.922 -1.155 35.746 1.00 85.69 100 LEU A O 1
ATOM 839 N N . GLN A 1 101 ? -36.596 -0.837 37.191 1.00 85.19 101 GLN A N 1
ATOM 840 C CA . GLN A 1 101 ? -37.655 -0.980 36.182 1.00 85.19 101 GLN A CA 1
ATOM 841 C C . GLN A 1 101 ? -37.755 0.226 35.239 1.00 85.19 101 GLN A C 1
ATOM 843 O O . GLN A 1 101 ? -38.170 0.063 34.093 1.00 85.19 101 GLN A O 1
ATOM 848 N N . ASN A 1 102 ? -37.397 1.422 35.713 1.00 84.94 102 ASN A N 1
ATOM 849 C CA . ASN A 1 102 ? -37.417 2.645 34.910 1.00 84.94 102 ASN A CA 1
ATOM 850 C C . ASN A 1 102 ? -36.135 2.829 34.081 1.00 84.94 102 ASN A C 1
ATOM 852 O O . ASN A 1 102 ? -36.163 3.518 33.064 1.00 84.94 102 ASN A O 1
ATOM 856 N N . GLU A 1 103 ? -35.024 2.220 34.493 1.00 80.81 103 GLU A N 1
ATOM 857 C CA . GLU A 1 103 ? -33.733 2.273 33.806 1.00 80.81 103 GLU A CA 1
ATOM 858 C C . GLU A 1 103 ? -33.536 1.036 32.921 1.00 80.81 103 GLU A C 1
ATOM 860 O O . GLU A 1 103 ? -32.784 0.115 33.238 1.00 80.81 103 GLU A O 1
ATOM 865 N N . PHE A 1 104 ? -34.218 1.007 31.775 1.00 80.31 104 PHE A N 1
ATOM 866 C CA . PHE A 1 104 ? -33.928 0.024 30.733 1.00 80.31 104 PHE A CA 1
ATOM 867 C C . PHE A 1 104 ? -32.857 0.570 29.782 1.00 80.31 104 PHE A C 1
ATOM 869 O O . PHE A 1 104 ? -33.097 1.530 29.051 1.00 80.31 104 PHE A O 1
ATOM 876 N N . ILE A 1 105 ? -31.681 -0.057 29.780 1.00 79.44 105 ILE A N 1
ATOM 877 C CA . ILE A 1 105 ? -30.621 0.194 28.799 1.00 79.44 105 ILE A CA 1
ATOM 878 C C . ILE A 1 105 ? -30.572 -1.009 27.861 1.00 79.44 105 ILE A C 1
ATOM 880 O O . ILE A 1 105 ? -30.309 -2.133 28.291 1.00 79.44 105 ILE A O 1
ATOM 884 N N . ASP A 1 106 ? -30.824 -0.772 26.577 1.00 82.81 106 ASP A N 1
ATOM 885 C CA . ASP A 1 106 ? -30.710 -1.802 25.552 1.00 82.81 106 ASP A CA 1
ATOM 886 C C . ASP A 1 106 ? -29.244 -1.968 25.126 1.00 82.81 106 ASP A C 1
ATOM 888 O O . ASP A 1 106 ? -28.698 -1.187 24.346 1.00 82.81 106 ASP A O 1
ATOM 892 N N . PHE A 1 107 ? -28.596 -3.008 25.648 1.00 81.75 107 PHE A N 1
ATOM 893 C CA . PHE A 1 107 ? -27.224 -3.369 25.281 1.00 81.75 107 PHE A CA 1
ATOM 894 C C . PHE A 1 107 ? -27.106 -3.956 23.865 1.00 81.75 107 PHE A C 1
ATOM 896 O O . PHE A 1 107 ? -25.989 -4.174 23.399 1.00 81.75 107 PHE A O 1
ATOM 903 N N . ALA A 1 108 ? -28.224 -4.222 23.179 1.00 86.38 108 ALA A N 1
ATOM 904 C CA . ALA A 1 108 ? -28.236 -4.697 21.799 1.00 86.38 108 ALA A CA 1
ATOM 905 C C . ALA A 1 108 ? -28.194 -3.556 20.769 1.00 86.38 108 ALA A C 1
ATOM 907 O O . ALA A 1 108 ? -28.128 -3.838 19.571 1.00 86.38 108 ALA A O 1
ATOM 908 N N . ILE A 1 109 ? -28.198 -2.286 21.200 1.00 84.50 109 ILE A N 1
ATOM 909 C CA . ILE A 1 109 ? -28.032 -1.149 20.290 1.00 84.50 109 ILE A CA 1
ATOM 910 C C . ILE A 1 109 ? -26.645 -1.247 19.632 1.00 84.50 109 ILE A C 1
ATOM 912 O O . ILE A 1 109 ? -25.626 -1.172 20.327 1.00 84.50 109 ILE A O 1
ATOM 916 N N . PRO A 1 110 ? -26.571 -1.411 18.298 1.00 83.38 110 PRO A N 1
ATOM 917 C CA . PRO A 1 110 ? -25.297 -1.539 17.618 1.00 83.38 110 PRO A CA 1
ATOM 918 C C . PRO A 1 110 ? -24.544 -0.211 17.677 1.00 83.38 110 PRO A C 1
ATOM 920 O O . PRO A 1 110 ? -25.051 0.837 17.277 1.00 83.38 110 PRO A O 1
ATOM 923 N N . VAL A 1 111 ? -23.296 -0.261 18.134 1.00 83.94 111 VAL A N 1
ATOM 924 C CA . VAL A 1 111 ? -22.379 0.873 18.024 1.00 83.94 111 VAL A CA 1
ATOM 925 C C . VAL A 1 111 ? -21.882 0.929 16.583 1.00 83.94 111 VAL A C 1
ATOM 927 O O . VAL A 1 111 ? -21.157 0.038 16.141 1.00 83.94 111 VAL A O 1
ATOM 930 N N . GLN A 1 112 ? -22.258 1.969 15.839 1.00 81.31 112 GLN A N 1
ATOM 931 C CA . GLN A 1 112 ? -21.663 2.219 14.528 1.00 81.31 112 GLN A CA 1
ATOM 932 C C . GLN A 1 112 ? -20.215 2.686 14.704 1.00 81.31 112 GLN A C 1
ATOM 934 O O . GLN A 1 112 ? -19.956 3.715 15.326 1.00 81.31 112 GLN A O 1
ATOM 939 N N . ARG A 1 113 ? -19.272 1.929 14.138 1.00 78.88 113 ARG A N 1
ATOM 940 C CA . ARG A 1 113 ? -17.895 2.376 13.904 1.00 78.88 113 ARG A CA 1
ATOM 941 C C . ARG A 1 113 ? -17.716 2.571 12.405 1.00 78.88 113 ARG A C 1
ATOM 943 O O . ARG A 1 113 ? -18.006 1.656 11.642 1.00 78.88 113 ARG A O 1
ATOM 950 N N . ASN A 1 114 ? -17.253 3.750 12.006 1.00 80.94 114 ASN A N 1
ATOM 951 C CA . ASN A 1 114 ? -17.072 4.138 10.605 1.00 80.94 114 ASN A CA 1
ATOM 952 C C . ASN A 1 114 ? -15.581 4.213 10.245 1.00 80.94 114 ASN A C 1
ATOM 954 O O . ASN A 1 114 ? -15.139 5.172 9.617 1.00 80.94 114 ASN A O 1
ATOM 958 N N . ASP A 1 115 ? -14.804 3.219 10.669 1.00 83.94 115 ASP A N 1
ATOM 959 C CA . ASP A 1 115 ? -13.386 3.139 10.331 1.00 83.94 115 ASP A CA 1
ATOM 960 C C . ASP A 1 115 ? -13.248 2.397 8.998 1.00 83.94 115 ASP A C 1
ATOM 962 O O . ASP A 1 115 ? -13.495 1.193 8.914 1.00 83.94 115 ASP A O 1
ATOM 966 N N . PHE A 1 116 ? -12.876 3.119 7.942 1.00 87.50 116 PHE A N 1
ATOM 967 C CA . PHE A 1 116 ? -12.674 2.549 6.613 1.00 87.50 116 PHE A CA 1
ATOM 968 C C . PHE A 1 116 ? -11.257 2.828 6.123 1.00 87.50 116 PHE A C 1
ATOM 970 O O . PHE A 1 116 ? -10.749 3.943 6.232 1.00 87.50 116 PHE A O 1
ATOM 977 N N . ILE A 1 117 ? -10.631 1.809 5.540 1.00 92.38 117 ILE A N 1
ATOM 978 C CA . ILE A 1 117 ? -9.361 1.942 4.829 1.00 92.38 117 ILE A CA 1
ATOM 979 C C . ILE A 1 117 ? -9.682 2.140 3.349 1.00 92.38 117 ILE A C 1
ATOM 981 O O . ILE A 1 117 ? -10.505 1.421 2.783 1.00 92.38 117 ILE A O 1
ATOM 985 N N . HIS A 1 118 ? -9.027 3.112 2.714 1.00 95.06 118 HIS A N 1
ATOM 986 C CA . HIS A 1 118 ? -9.180 3.342 1.280 1.00 95.06 118 HIS A CA 1
ATOM 987 C C . HIS A 1 118 ? -8.804 2.072 0.482 1.00 95.06 118 HIS A C 1
ATOM 989 O O . HIS A 1 118 ? -7.762 1.481 0.776 1.00 95.06 118 HIS A O 1
ATOM 995 N N . PRO A 1 119 ? -9.568 1.649 -0.545 1.00 95.31 119 PRO A N 1
ATOM 996 C CA . PRO A 1 119 ? -9.312 0.396 -1.266 1.00 95.31 119 PRO A CA 1
ATOM 997 C C . PRO A 1 119 ? -7.895 0.267 -1.840 1.00 95.31 119 PRO A C 1
ATOM 999 O O . PRO A 1 119 ? -7.290 -0.797 -1.749 1.00 95.31 119 PRO A O 1
ATOM 1002 N N . VAL A 1 120 ? -7.324 1.362 -2.355 1.00 95.44 120 VAL A N 1
ATOM 1003 C CA . VAL A 1 120 ? -5.927 1.384 -2.834 1.00 95.44 120 VAL A CA 1
ATOM 1004 C C . VAL A 1 120 ? -4.949 1.046 -1.707 1.00 95.44 120 VAL A C 1
ATOM 1006 O O . VAL A 1 120 ? -4.021 0.271 -1.916 1.00 95.44 120 VAL A O 1
ATOM 1009 N N . ASN A 1 121 ? -5.190 1.554 -0.494 1.00 95.44 121 ASN A N 1
ATOM 1010 C CA . ASN A 1 121 ? -4.348 1.257 0.664 1.00 95.44 121 ASN A CA 1
ATOM 1011 C C . ASN A 1 121 ? -4.504 -0.200 1.102 1.00 95.44 121 ASN A C 1
ATOM 10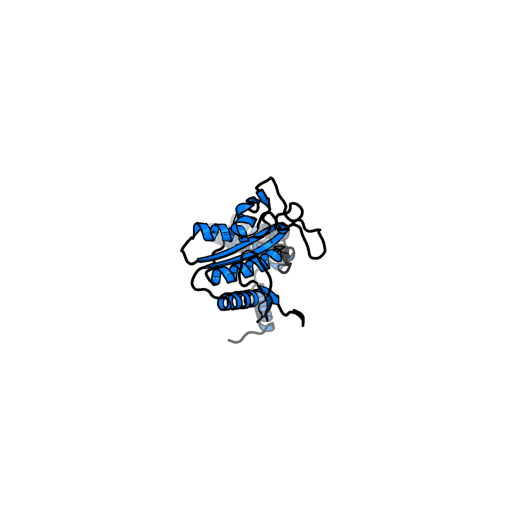13 O O . ASN A 1 121 ? -3.512 -0.827 1.454 1.00 95.44 121 ASN A O 1
ATOM 1017 N N . LEU A 1 122 ? -5.716 -0.759 1.034 1.00 95.25 122 LEU A N 1
ATOM 1018 C CA . LEU A 1 122 ? -5.950 -2.170 1.344 1.00 95.25 122 LEU A CA 1
ATOM 1019 C C . LEU A 1 122 ? -5.147 -3.087 0.408 1.00 95.25 122 LEU A C 1
ATOM 1021 O O . LEU A 1 122 ? -4.465 -4.000 0.870 1.00 95.25 122 LEU A O 1
ATOM 1025 N N . VAL A 1 123 ? -5.181 -2.812 -0.899 1.00 96.31 123 VAL A N 1
ATOM 1026 C CA . VAL A 1 123 ? -4.419 -3.572 -1.902 1.00 96.31 123 VAL A CA 1
ATOM 1027 C C . VAL A 1 123 ? -2.912 -3.361 -1.722 1.00 96.31 123 VAL A C 1
ATOM 1029 O O . VAL A 1 123 ? -2.157 -4.330 -1.684 1.00 96.31 123 VAL A O 1
ATOM 1032 N N . ALA A 1 124 ? -2.465 -2.117 -1.521 1.00 97.25 124 ALA A N 1
ATOM 1033 C CA . ALA A 1 124 ? -1.064 -1.799 -1.247 1.00 97.25 124 ALA A CA 1
ATOM 1034 C C . ALA A 1 124 ? -0.531 -2.518 0.004 1.00 97.25 124 ALA A C 1
ATOM 1036 O O . ALA A 1 124 ? 0.603 -2.991 0.007 1.00 97.25 124 ALA A O 1
ATOM 1037 N N . MET A 1 125 ? -1.342 -2.633 1.062 1.00 96.94 125 MET A N 1
ATOM 1038 C CA . MET A 1 125 ? -0.987 -3.389 2.266 1.00 96.94 125 MET A CA 1
ATOM 1039 C C . MET A 1 125 ? -0.787 -4.878 1.973 1.00 96.94 125 MET A C 1
ATOM 1041 O O . MET A 1 125 ? 0.163 -5.453 2.496 1.00 96.94 125 MET A O 1
ATOM 1045 N N . ARG A 1 126 ? -1.613 -5.490 1.114 1.00 97.56 126 ARG A N 1
ATOM 1046 C CA . ARG A 1 126 ? -1.452 -6.902 0.723 1.00 97.56 126 ARG A CA 1
ATOM 1047 C C . ARG A 1 126 ? -0.182 -7.145 -0.092 1.00 97.56 126 ARG A C 1
ATOM 1049 O O . ARG A 1 126 ? 0.526 -8.110 0.179 1.00 97.56 126 ARG A O 1
ATOM 1056 N N . PHE A 1 127 ? 0.141 -6.257 -1.035 1.00 98.31 127 PHE A N 1
ATOM 1057 C CA . PHE A 1 127 ? 1.420 -6.320 -1.755 1.00 98.31 127 PHE A CA 1
ATOM 1058 C C . PHE A 1 127 ? 2.612 -6.175 -0.805 1.00 98.31 127 PHE A C 1
ATOM 1060 O O . PHE A 1 127 ? 3.538 -6.983 -0.848 1.00 98.31 127 PHE A O 1
ATOM 1067 N N . ARG A 1 128 ? 2.564 -5.176 0.086 1.00 98.31 128 ARG A N 1
ATOM 1068 C CA . ARG A 1 128 ? 3.597 -4.927 1.099 1.00 98.31 128 ARG A CA 1
ATOM 1069 C C . ARG A 1 128 ? 3.818 -6.146 1.992 1.00 98.31 128 ARG A C 1
ATOM 1071 O O . ARG A 1 128 ? 4.958 -6.539 2.199 1.00 98.31 128 ARG A O 1
ATOM 1078 N N . GLU A 1 129 ? 2.746 -6.752 2.494 1.00 98.38 129 GLU A N 1
ATOM 1079 C CA . GLU A 1 129 ? 2.819 -7.949 3.334 1.00 98.38 129 GLU A CA 1
ATOM 1080 C C . GLU A 1 129 ? 3.547 -9.094 2.619 1.00 98.38 129 GLU A C 1
ATOM 1082 O O . GLU A 1 129 ? 4.521 -9.623 3.154 1.00 98.38 129 GLU A O 1
ATOM 1087 N N . TRP A 1 130 ? 3.144 -9.416 1.385 1.00 98.50 130 TRP A N 1
ATOM 1088 C CA . TRP A 1 130 ? 3.785 -10.482 0.615 1.00 98.50 130 TRP A CA 1
ATOM 1089 C C . TRP A 1 130 ? 5.269 -10.204 0.364 1.00 98.50 130 TRP A C 1
ATOM 1091 O O . TRP A 1 130 ? 6.106 -11.082 0.567 1.00 98.50 130 TRP A O 1
ATOM 1101 N N . LEU A 1 131 ? 5.615 -8.980 -0.043 1.00 98.56 131 LEU A N 1
ATOM 1102 C CA . LEU A 1 131 ? 6.994 -8.595 -0.351 1.00 98.56 131 LEU A CA 1
ATOM 1103 C C . LEU A 1 131 ? 7.893 -8.672 0.889 1.00 98.56 131 LEU A C 1
ATOM 1105 O O . LEU A 1 131 ? 8.968 -9.270 0.825 1.00 98.56 131 LEU A O 1
ATOM 1109 N N . LEU A 1 132 ? 7.427 -8.157 2.030 1.00 98.38 132 LEU A N 1
ATOM 1110 C CA . LEU A 1 132 ? 8.152 -8.237 3.302 1.00 98.38 132 LEU A CA 1
ATOM 1111 C C . LEU A 1 132 ? 8.350 -9.692 3.752 1.00 98.38 132 LEU A C 1
ATOM 1113 O O . LEU A 1 132 ? 9.447 -10.064 4.168 1.00 98.38 132 LEU A O 1
ATOM 1117 N N . MET A 1 133 ? 7.321 -10.539 3.629 1.00 98.25 133 MET A N 1
ATOM 1118 C CA . MET A 1 133 ? 7.418 -11.970 3.951 1.00 98.25 133 MET A CA 1
ATOM 1119 C C . MET A 1 133 ? 8.412 -12.717 3.051 1.00 98.25 133 MET A C 1
ATOM 1121 O O . MET A 1 133 ? 9.011 -13.697 3.490 1.00 98.25 133 MET A O 1
ATOM 1125 N N . ASN A 1 134 ? 8.615 -12.245 1.819 1.00 97.56 134 ASN A N 1
ATOM 1126 C CA . ASN A 1 134 ? 9.546 -12.819 0.845 1.00 97.56 134 ASN A CA 1
ATOM 1127 C C . ASN A 1 134 ? 10.923 -12.128 0.839 1.00 97.56 134 ASN A C 1
ATOM 1129 O O . ASN A 1 134 ? 11.698 -12.297 -0.100 1.00 97.56 134 ASN A O 1
ATOM 1133 N N . GLY A 1 135 ? 11.253 -11.371 1.891 1.00 96.75 135 GLY A N 1
ATOM 1134 C CA . GLY A 1 135 ? 12.596 -10.823 2.101 1.00 96.75 135 GLY A CA 1
ATOM 1135 C C . GLY A 1 135 ? 12.914 -9.560 1.301 1.00 96.75 135 GLY A C 1
ATOM 1136 O O . GLY A 1 135 ? 14.080 -9.169 1.238 1.00 96.75 135 GLY A O 1
ATOM 1137 N N . TYR A 1 136 ? 11.911 -8.906 0.712 1.00 98.31 136 TYR A N 1
ATOM 1138 C CA . TYR A 1 136 ? 12.096 -7.583 0.130 1.00 98.31 136 TYR A CA 1
ATOM 1139 C C . TYR A 1 136 ? 12.069 -6.506 1.218 1.00 98.31 136 TYR A C 1
ATOM 1141 O O . TYR A 1 136 ? 11.301 -6.591 2.176 1.00 98.31 136 TYR A O 1
ATOM 1149 N N . ILE A 1 137 ? 12.866 -5.455 1.040 1.00 97.94 137 ILE A N 1
ATOM 1150 C CA . ILE A 1 137 ? 12.847 -4.266 1.901 1.00 97.94 137 ILE A CA 1
ATOM 1151 C C . ILE A 1 137 ? 12.074 -3.124 1.239 1.00 97.94 137 ILE A C 1
ATOM 1153 O O . ILE A 1 137 ? 12.250 -2.858 0.052 1.00 97.94 137 ILE A O 1
ATOM 1157 N N . GLU A 1 138 ? 11.226 -2.436 2.001 1.00 98.31 138 GLU A N 1
ATOM 1158 C CA . GLU A 1 138 ? 10.534 -1.244 1.506 1.00 98.31 138 GLU A CA 1
ATOM 1159 C C . GLU A 1 138 ? 11.472 -0.035 1.553 1.00 98.31 138 GLU A C 1
ATOM 1161 O O . GLU A 1 138 ? 12.086 0.242 2.588 1.00 98.31 138 GLU A O 1
ATOM 1166 N N . LEU A 1 139 ? 11.572 0.690 0.442 1.00 97.81 139 LEU A N 1
ATOM 1167 C CA . LEU A 1 139 ? 12.268 1.967 0.357 1.00 97.81 139 LEU A CA 1
ATOM 1168 C C . LEU A 1 139 ? 11.267 3.073 0.032 1.00 97.81 139 LEU A C 1
ATOM 1170 O O . LEU A 1 139 ? 10.421 2.925 -0.848 1.00 97.81 139 LEU A O 1
ATOM 1174 N N . ASP A 1 140 ? 11.404 4.195 0.731 1.00 94.50 140 ASP A N 1
ATOM 1175 C CA . ASP A 1 140 ? 10.603 5.395 0.510 1.00 94.50 140 ASP A CA 1
ATOM 1176 C C . ASP A 1 140 ? 11.514 6.585 0.196 1.00 94.50 140 ASP A C 1
ATOM 1178 O O . ASP A 1 140 ? 12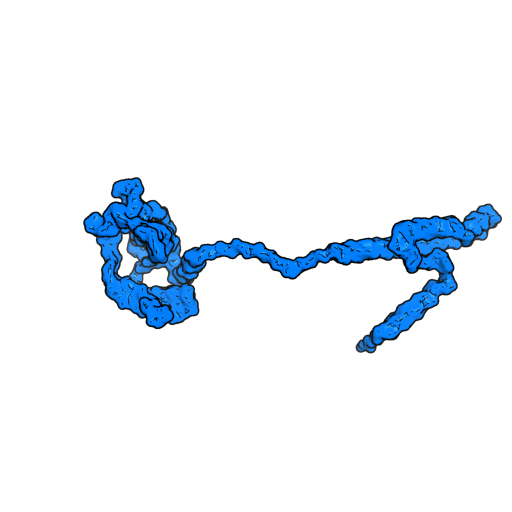.639 6.692 0.699 1.00 94.50 140 ASP A O 1
ATOM 1182 N N . TYR A 1 141 ? 11.032 7.464 -0.674 1.00 95.38 141 TYR A N 1
ATOM 1183 C CA . TYR A 1 141 ? 11.742 8.655 -1.118 1.00 95.38 141 TYR A CA 1
ATOM 1184 C C . TYR A 1 141 ? 10.753 9.741 -1.536 1.00 95.38 141 TYR A C 1
ATOM 1186 O O . TYR A 1 141 ? 9.569 9.477 -1.754 1.00 95.38 141 TYR A O 1
ATOM 1194 N N . SER A 1 142 ? 11.268 10.961 -1.688 1.00 96.06 142 SER A N 1
ATOM 1195 C CA . SER A 1 142 ? 10.493 12.129 -2.111 1.00 96.06 142 SER A CA 1
ATOM 1196 C C . SER A 1 142 ? 9.670 11.865 -3.380 1.00 96.06 142 SER A C 1
ATOM 1198 O O . SER A 1 142 ? 10.106 11.177 -4.305 1.00 96.06 142 SER A O 1
ATOM 1200 N N . GLU A 1 143 ? 8.465 12.432 -3.416 1.00 97.31 143 GLU A N 1
ATOM 1201 C CA . GLU A 1 143 ? 7.614 12.463 -4.610 1.00 97.31 143 GLU A CA 1
ATOM 1202 C C . GLU A 1 143 ? 8.125 13.471 -5.652 1.00 97.31 143 GLU A C 1
ATOM 1204 O O . GLU A 1 143 ? 7.900 13.286 -6.846 1.00 97.31 143 GLU A O 1
ATOM 1209 N N . ILE A 1 144 ? 8.848 14.503 -5.201 1.00 97.62 144 ILE A N 1
ATOM 1210 C CA . ILE A 1 144 ? 9.647 15.377 -6.063 1.00 97.62 144 ILE A CA 1
ATOM 1211 C C . ILE A 1 144 ? 10.969 14.666 -6.335 1.00 97.62 144 ILE A C 1
ATOM 1213 O O . ILE A 1 144 ? 11.695 14.343 -5.390 1.00 97.62 144 ILE A O 1
ATOM 1217 N N . GLU A 1 145 ? 11.270 14.436 -7.606 1.00 96.06 145 GLU A N 1
ATOM 1218 C CA . GLU A 1 145 ? 12.453 13.717 -8.058 1.00 96.06 145 GLU A CA 1
ATOM 1219 C C . GLU A 1 145 ? 13.246 14.557 -9.064 1.00 96.06 145 GLU A C 1
ATOM 1221 O O . GLU A 1 145 ? 12.718 15.450 -9.731 1.00 96.06 145 GLU A O 1
ATOM 1226 N N . ASN A 1 146 ? 14.544 14.285 -9.149 1.00 95.19 146 ASN A N 1
ATOM 1227 C CA . ASN A 1 146 ? 15.409 14.898 -10.144 1.00 95.19 146 ASN A CA 1
ATOM 1228 C C . ASN A 1 146 ? 15.296 14.149 -11.478 1.00 95.19 146 ASN A C 1
ATOM 1230 O O . ASN A 1 146 ? 15.276 12.916 -11.502 1.00 95.19 146 ASN A O 1
ATOM 1234 N N . ASP A 1 147 ? 15.312 14.890 -12.582 1.00 94.25 147 ASP A N 1
ATOM 1235 C CA . ASP A 1 147 ? 15.291 14.358 -13.947 1.00 94.25 147 ASP A CA 1
ATOM 1236 C C . ASP A 1 147 ? 16.339 13.245 -14.172 1.00 94.25 147 ASP A C 1
ATOM 1238 O O . ASP A 1 147 ? 16.035 12.215 -14.779 1.00 94.25 147 ASP A O 1
ATOM 1242 N N . LYS A 1 148 ? 17.528 13.370 -13.571 1.00 94.38 148 LYS A N 1
ATOM 1243 C CA . LYS A 1 148 ? 18.574 12.345 -13.619 1.00 94.38 148 LYS A CA 1
ATOM 1244 C C . LYS A 1 148 ? 18.098 10.988 -13.095 1.00 94.38 148 LYS A C 1
ATOM 1246 O O . LYS A 1 148 ? 18.367 9.961 -13.710 1.00 94.38 148 LYS A O 1
ATOM 1251 N N . TYR A 1 149 ? 17.417 10.955 -11.949 1.00 95.94 149 TYR A N 1
ATOM 1252 C CA . TYR A 1 149 ? 16.964 9.701 -11.334 1.00 95.94 149 TYR A CA 1
ATOM 1253 C C . TYR A 1 149 ? 15.636 9.217 -11.906 1.00 95.94 149 TYR A C 1
ATOM 1255 O O . TYR A 1 149 ? 15.419 8.010 -11.979 1.00 95.94 149 TYR A O 1
ATOM 1263 N N . ASN A 1 150 ? 14.766 10.136 -12.328 1.00 95.50 150 ASN A N 1
ATOM 1264 C CA . ASN A 1 150 ? 13.511 9.771 -12.969 1.00 95.50 150 ASN A CA 1
ATOM 1265 C C . ASN A 1 150 ? 13.720 9.297 -14.419 1.00 95.50 150 ASN A C 1
ATOM 1267 O O . ASN A 1 150 ? 12.902 8.543 -14.920 1.00 95.50 150 ASN A O 1
ATOM 1271 N N . PHE A 1 151 ? 14.800 9.692 -15.103 1.00 94.88 151 PHE A N 1
ATOM 1272 C CA . PHE A 1 151 ? 14.972 9.377 -16.524 1.00 94.88 151 PHE A CA 1
ATOM 1273 C C . PHE A 1 151 ? 16.387 8.968 -16.932 1.00 94.88 151 PHE A C 1
ATOM 1275 O O . PHE A 1 151 ? 16.575 7.862 -17.439 1.00 94.88 151 PHE A O 1
ATOM 1282 N N . GLU A 1 152 ? 17.386 9.834 -1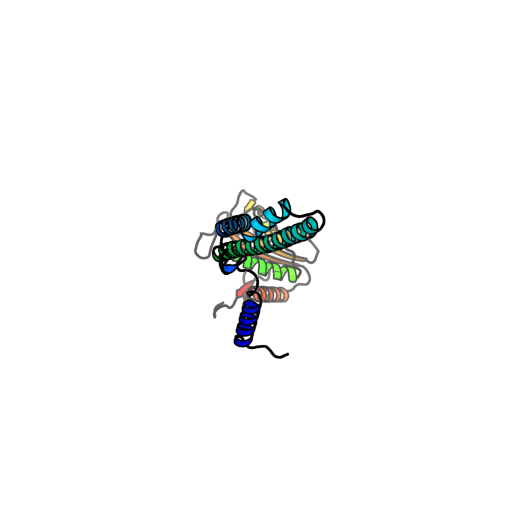6.746 1.00 93.88 152 GLU A N 1
ATOM 1283 C CA . GLU A 1 152 ? 18.730 9.636 -17.318 1.00 93.88 152 GLU A CA 1
ATOM 1284 C C . GLU A 1 152 ? 19.373 8.317 -16.857 1.00 93.88 152 GLU A C 1
ATOM 1286 O O . GLU A 1 152 ? 19.799 7.502 -17.676 1.00 93.88 152 GLU A O 1
ATOM 1291 N N . ASN A 1 153 ? 19.355 8.057 -15.548 1.00 95.00 153 ASN A N 1
ATOM 1292 C CA . ASN A 1 153 ? 19.873 6.832 -14.936 1.00 95.00 153 ASN A CA 1
ATOM 1293 C C . ASN A 1 153 ? 19.075 5.575 -15.329 1.00 95.00 153 ASN A C 1
ATOM 1295 O O . ASN A 1 153 ? 19.542 4.460 -15.107 1.00 95.00 153 ASN A O 1
ATOM 1299 N N . LEU A 1 154 ? 17.882 5.745 -15.902 1.00 94.44 154 LEU A N 1
ATOM 1300 C CA . LEU A 1 154 ? 17.023 4.675 -16.410 1.00 94.44 154 LEU A CA 1
ATOM 1301 C C . LEU A 1 154 ? 17.140 4.528 -17.933 1.00 94.44 154 LEU A C 1
ATOM 1303 O O . LEU A 1 154 ? 16.263 3.953 -18.575 1.00 94.44 154 LEU A O 1
ATOM 1307 N N . ASN A 1 155 ? 18.223 5.049 -18.519 1.00 94.12 155 ASN A N 1
ATOM 1308 C CA . ASN A 1 155 ? 18.497 4.970 -19.951 1.00 94.12 155 ASN A CA 1
ATOM 1309 C C . ASN A 1 155 ? 17.398 5.631 -20.811 1.00 94.12 155 ASN A C 1
ATOM 1311 O O . ASN A 1 155 ? 17.171 5.244 -21.956 1.00 94.12 155 ASN A O 1
ATOM 1315 N N . ILE A 1 156 ? 16.706 6.639 -20.262 1.00 91.75 156 ILE A N 1
ATOM 1316 C CA . ILE A 1 156 ? 15.682 7.413 -20.969 1.00 91.75 156 ILE A CA 1
ATOM 1317 C C . ILE A 1 156 ? 16.340 8.704 -21.498 1.00 91.75 156 ILE A C 1
ATOM 1319 O O . ILE A 1 156 ? 16.606 9.633 -20.720 1.00 91.75 156 ILE A O 1
ATOM 1323 N N . PRO A 1 157 ? 16.646 8.789 -22.809 1.00 87.94 157 PRO A N 1
ATOM 1324 C CA . PRO A 1 157 ? 17.350 9.936 -23.380 1.00 87.94 157 PRO A CA 1
ATOM 1325 C C . PRO A 1 157 ? 16.471 11.189 -23.366 1.00 87.94 157 PRO A C 1
ATOM 1327 O O . PRO A 1 157 ? 15.249 11.089 -23.375 1.00 87.94 157 PRO A O 1
ATOM 1330 N N . SER A 1 158 ? 17.083 12.375 -23.411 1.00 85.44 158 SER A N 1
ATOM 1331 C CA . SER A 1 158 ? 16.374 13.669 -23.402 1.00 85.44 158 SER A CA 1
ATOM 1332 C C . SER A 1 158 ? 15.386 13.853 -24.559 1.00 85.44 158 SER A C 1
ATOM 1334 O O . SER A 1 158 ? 14.448 14.628 -24.440 1.00 85.44 158 SER A O 1
ATOM 1336 N N . SER A 1 159 ? 15.573 13.127 -25.663 1.00 85.88 159 SER A N 1
ATOM 1337 C CA . SER A 1 159 ? 14.671 13.115 -26.819 1.00 85.88 159 SER A CA 1
ATOM 1338 C C . SER A 1 159 ? 13.481 12.156 -26.677 1.00 85.88 159 SER A C 1
ATOM 1340 O O . SER A 1 159 ? 12.754 11.956 -27.646 1.00 85.88 159 SER A O 1
ATOM 1342 N N . HIS A 1 160 ? 13.336 11.466 -25.544 1.00 82.75 160 HIS A N 1
ATOM 1343 C CA . HIS A 1 160 ? 12.261 10.499 -25.337 1.00 82.75 160 HIS A CA 1
ATOM 1344 C C . HIS A 1 160 ? 10.944 11.222 -24.998 1.00 82.75 160 HIS A C 1
ATOM 1346 O O . HIS A 1 160 ? 10.969 12.059 -24.095 1.00 82.75 160 HIS A O 1
ATOM 1352 N N . PRO A 1 161 ? 9.795 10.853 -25.607 1.00 79.88 161 PRO A N 1
ATOM 1353 C CA . PRO A 1 161 ? 8.507 11.524 -25.376 1.00 79.88 161 PRO A CA 1
ATOM 1354 C C . PRO A 1 161 ? 8.134 11.663 -23.895 1.00 79.88 161 PRO A C 1
ATOM 1356 O O . PRO A 1 161 ? 7.803 12.745 -23.443 1.00 79.88 161 PRO A O 1
ATOM 1359 N N . ALA A 1 162 ? 8.358 10.613 -23.095 1.00 77.12 162 ALA A N 1
ATOM 1360 C CA . ALA A 1 162 ? 8.101 10.639 -21.648 1.00 77.12 162 ALA A CA 1
ATOM 1361 C C . ALA A 1 162 ? 8.822 11.760 -20.859 1.00 77.12 162 ALA A C 1
ATOM 1363 O O . ALA A 1 162 ? 8.422 12.058 -19.735 1.00 77.12 162 ALA A O 1
ATOM 1364 N N . ARG A 1 163 ? 9.892 12.357 -21.408 1.00 81.50 163 ARG A N 1
ATOM 1365 C CA . ARG A 1 163 ? 10.616 13.494 -20.807 1.00 81.50 163 ARG A CA 1
ATOM 1366 C C . ARG A 1 163 ? 10.115 14.849 -21.295 1.00 81.50 163 ARG A C 1
ATOM 1368 O O . ARG A 1 163 ? 10.563 15.882 -20.804 1.00 81.50 163 ARG A O 1
ATOM 1375 N N . GLU A 1 164 ? 9.225 14.869 -22.278 1.00 74.94 164 GLU A N 1
ATOM 1376 C CA . GLU A 1 164 ? 8.634 16.103 -22.761 1.00 74.94 164 GLU A CA 1
ATOM 1377 C C . GLU A 1 164 ? 7.756 16.719 -21.665 1.00 74.94 164 GLU A C 1
ATOM 1379 O O . GLU A 1 164 ? 7.065 16.026 -20.915 1.00 74.94 164 GLU A O 1
ATOM 1384 N N . MET A 1 165 ? 7.757 18.054 -21.583 1.00 64.69 165 MET A N 1
ATOM 1385 C CA . MET A 1 165 ? 6.966 18.800 -20.591 1.00 64.69 165 MET A CA 1
ATOM 1386 C C . MET A 1 165 ? 5.455 18.547 -20.703 1.00 64.69 165 MET A C 1
ATOM 1388 O O . MET A 1 165 ? 4.717 18.862 -19.777 1.00 64.69 165 MET A O 1
ATOM 1392 N N . GLN A 1 166 ? 4.993 18.012 -21.837 1.00 63.25 166 GLN A N 1
ATOM 1393 C CA . GLN A 1 166 ? 3.594 17.645 -22.029 1.00 63.25 166 GLN A CA 1
ATOM 1394 C C . GLN A 1 166 ? 3.211 16.335 -21.332 1.00 63.25 166 GLN A C 1
ATOM 1396 O O . GLN A 1 166 ? 2.044 16.187 -20.999 1.00 63.25 166 GLN A O 1
ATOM 1401 N N . ASP A 1 167 ? 4.168 15.450 -21.039 1.00 76.88 167 ASP A N 1
ATOM 1402 C CA . ASP A 1 167 ? 3.910 14.144 -20.413 1.00 76.88 167 ASP A CA 1
ATOM 1403 C C . ASP A 1 167 ? 4.271 14.137 -18.913 1.00 76.88 167 ASP A C 1
ATOM 1405 O O . ASP A 1 167 ? 3.684 13.396 -18.118 1.00 76.88 167 ASP A O 1
ATOM 1409 N N . SER A 1 168 ? 5.213 14.998 -18.502 1.00 87.38 168 SER A N 1
ATOM 1410 C CA . SER A 1 168 ? 5.755 15.063 -17.138 1.00 87.38 168 SER A CA 1
ATOM 1411 C C . SER A 1 168 ? 5.536 16.416 -16.459 1.00 87.38 168 SER A C 1
ATOM 1413 O O . SER A 1 168 ? 5.740 17.475 -17.049 1.00 87.38 168 SER A O 1
ATOM 1415 N N . LEU A 1 169 ? 5.192 16.389 -15.168 1.00 92.44 169 LEU A N 1
ATOM 1416 C CA . LEU A 1 169 ? 4.913 17.588 -14.370 1.00 92.44 169 LEU A CA 1
ATOM 1417 C C . LEU A 1 169 ? 6.199 18.180 -13.764 1.00 92.44 169 LEU A C 1
ATOM 1419 O O . LEU A 1 169 ? 6.549 17.898 -12.615 1.00 92.44 169 LEU A O 1
ATOM 1423 N N . TYR A 1 170 ? 6.900 19.006 -14.542 1.00 93.69 170 TYR A N 1
ATOM 1424 C CA . TYR A 1 170 ? 8.107 19.719 -14.110 1.00 93.69 170 TYR A CA 1
ATOM 1425 C C . TYR A 1 170 ? 7.793 20.895 -13.169 1.00 93.69 170 TYR A C 1
ATOM 1427 O O . TYR A 1 170 ? 6.890 21.693 -13.417 1.00 93.69 170 TYR A O 1
ATOM 1435 N N . LEU A 1 171 ? 8.580 21.027 -12.098 1.00 94.12 171 LEU A N 1
ATOM 1436 C CA . LEU A 1 171 ? 8.556 22.169 -11.174 1.00 94.12 171 LEU A CA 1
ATOM 1437 C C . LEU A 1 171 ? 9.566 23.248 -11.587 1.00 94.12 171 LEU A C 1
ATOM 1439 O O . LEU A 1 171 ? 9.349 24.437 -11.356 1.00 94.12 171 LEU A O 1
ATOM 1443 N N . ASN A 1 172 ? 10.684 22.821 -12.175 1.00 92.81 172 ASN A N 1
ATOM 1444 C CA . ASN A 1 172 ? 11.729 23.654 -12.766 1.00 92.81 172 ASN A CA 1
ATOM 1445 C C . ASN A 1 172 ? 12.510 22.833 -13.813 1.00 92.81 172 ASN A C 1
ATOM 1447 O O . ASN A 1 172 ? 12.089 21.739 -14.172 1.00 92.81 172 ASN A O 1
ATOM 1451 N N . GLU A 1 173 ? 13.640 23.345 -14.309 1.00 87.88 173 GLU A N 1
ATOM 1452 C CA . GLU A 1 173 ? 14.433 22.690 -15.366 1.00 87.88 173 GLU A CA 1
ATOM 1453 C C . GLU A 1 173 ? 14.950 21.284 -15.005 1.00 87.88 173 GLU A C 1
ATOM 1455 O O . GLU A 1 173 ? 15.202 20.495 -15.909 1.00 87.88 173 GLU A O 1
ATOM 1460 N N . ASN A 1 174 ? 15.114 20.956 -13.715 1.00 89.81 174 ASN A N 1
ATOM 1461 C CA . ASN A 1 174 ? 15.757 19.710 -13.273 1.00 89.81 174 ASN A CA 1
ATOM 1462 C C . ASN A 1 174 ? 14.919 18.872 -12.294 1.00 89.81 174 ASN A C 1
ATOM 1464 O O . ASN A 1 174 ? 15.296 17.739 -11.990 1.00 89.81 174 ASN A O 1
ATOM 1468 N N . GLU A 1 175 ? 13.822 19.412 -11.766 1.00 95.69 175 GLU A N 1
ATOM 1469 C CA . GLU A 1 175 ? 12.964 18.753 -10.779 1.00 95.69 175 GLU A CA 1
ATOM 1470 C C . GLU A 1 175 ? 11.538 18.615 -11.303 1.00 95.69 175 GLU A C 1
ATOM 1472 O O . GLU A 1 175 ? 10.973 19.542 -11.889 1.00 95.69 175 GLU A O 1
ATOM 1477 N N . LEU A 1 176 ? 10.942 17.459 -11.035 1.00 96.31 176 LEU A N 1
ATOM 1478 C CA . LEU A 1 176 ? 9.589 17.108 -11.437 1.00 96.31 176 LEU A CA 1
ATOM 1479 C C . LEU A 1 176 ? 8.901 16.279 -10.354 1.00 96.31 176 LEU A C 1
ATOM 1481 O O . LEU A 1 176 ? 9.546 15.729 -9.461 1.00 96.31 176 LEU A O 1
ATOM 1485 N N . LEU A 1 177 ? 7.583 16.152 -10.450 1.00 97.38 177 LEU A N 1
ATOM 1486 C CA . LEU A 1 177 ? 6.875 15.087 -9.748 1.00 97.38 177 LEU A CA 1
ATOM 1487 C C . LEU A 1 177 ? 7.182 13.752 -10.439 1.00 97.38 177 LEU A C 1
ATOM 1489 O O . LEU A 1 177 ? 7.032 13.637 -11.655 1.00 97.38 177 LEU A O 1
ATOM 1493 N N . ARG A 1 178 ? 7.631 12.749 -9.678 1.00 96.62 178 ARG A N 1
ATOM 1494 C CA . ARG A 1 178 ? 8.082 11.465 -10.238 1.00 96.62 178 ARG A CA 1
ATOM 1495 C C . ARG A 1 178 ? 6.979 10.764 -11.033 1.00 96.62 178 ARG A C 1
ATOM 1497 O O . ARG A 1 178 ? 5.847 10.640 -10.561 1.00 96.62 178 ARG A O 1
ATOM 1504 N N . THR A 1 179 ? 7.328 10.230 -12.199 1.00 95.75 179 THR A N 1
ATOM 1505 C CA . THR A 1 179 ? 6.375 9.536 -13.091 1.00 95.75 179 THR A CA 1
ATOM 1506 C C . THR A 1 179 ? 6.217 8.049 -12.781 1.00 95.75 179 THR A C 1
ATOM 1508 O O . THR A 1 179 ? 5.264 7.404 -13.228 1.00 95.75 179 THR A O 1
ATOM 1511 N N . HIS A 1 180 ? 7.150 7.510 -11.998 1.00 95.75 180 HIS A N 1
ATOM 1512 C CA . HIS A 1 180 ? 7.218 6.130 -11.533 1.00 95.75 180 HIS A CA 1
ATOM 1513 C C . HIS A 1 180 ? 8.136 6.048 -10.301 1.00 95.75 180 HIS A C 1
ATOM 1515 O O . HIS A 1 180 ? 8.984 6.918 -10.087 1.00 95.75 180 HIS A O 1
ATOM 1521 N N . ASN A 1 181 ? 8.038 4.974 -9.514 1.00 96.94 181 ASN A N 1
ATOM 1522 C CA . ASN A 1 181 ? 8.898 4.787 -8.336 1.00 96.94 181 ASN A CA 1
ATOM 1523 C C . ASN A 1 181 ? 10.306 4.262 -8.686 1.00 96.94 181 ASN A C 1
ATOM 1525 O O . ASN A 1 181 ? 11.139 4.081 -7.799 1.00 96.94 181 ASN A O 1
ATOM 1529 N N . THR A 1 182 ? 10.615 4.069 -9.971 1.00 95.94 182 THR A N 1
ATOM 1530 C CA . THR A 1 182 ? 11.859 3.433 -10.434 1.00 95.94 182 THR A CA 1
ATOM 1531 C C . THR A 1 182 ? 13.111 4.251 -10.097 1.00 95.94 182 THR A C 1
ATOM 1533 O O . THR A 1 182 ? 14.188 3.682 -9.923 1.00 95.94 182 THR A O 1
ATOM 1536 N N . GLY A 1 183 ? 12.981 5.570 -9.901 1.00 96.44 183 GLY A N 1
ATOM 1537 C CA . GLY A 1 183 ? 14.074 6.411 -9.396 1.00 96.44 183 GLY A CA 1
ATOM 1538 C C . GLY A 1 183 ? 14.570 5.976 -8.011 1.00 96.44 183 GLY A C 1
ATOM 1539 O O . GLY A 1 183 ? 15.772 6.012 -7.741 1.00 96.44 183 GLY A O 1
ATOM 1540 N N . ILE A 1 184 ? 13.678 5.442 -7.166 1.00 97.25 184 ILE A N 1
ATOM 1541 C CA . ILE A 1 184 ? 14.041 4.848 -5.870 1.00 97.25 184 ILE A CA 1
ATOM 1542 C C . ILE A 1 184 ? 14.911 3.606 -6.093 1.00 97.25 184 ILE A C 1
ATOM 1544 O O . ILE A 1 184 ? 15.948 3.454 -5.445 1.00 97.25 184 ILE A O 1
ATOM 1548 N N . SER A 1 185 ? 14.547 2.759 -7.060 1.00 95.50 185 SER A N 1
ATOM 1549 C CA . SER A 1 185 ? 15.339 1.588 -7.451 1.00 95.50 185 SER A CA 1
ATOM 1550 C C . SER A 1 185 ? 16.727 1.986 -7.964 1.00 95.50 185 SER A C 1
ATOM 1552 O O . SER A 1 185 ? 17.714 1.376 -7.560 1.00 95.50 185 SER A O 1
ATOM 1554 N N . ALA A 1 186 ? 16.835 3.036 -8.786 1.00 95.88 186 ALA A N 1
ATOM 1555 C CA . ALA A 1 186 ? 18.124 3.544 -9.264 1.00 95.88 186 ALA A CA 1
ATOM 1556 C C . ALA A 1 186 ? 19.023 4.015 -8.106 1.00 95.88 186 ALA A C 1
ATOM 1558 O O . ALA A 1 186 ? 20.195 3.645 -8.034 1.00 95.88 186 ALA A O 1
ATOM 1559 N N . ARG A 1 187 ? 18.461 4.761 -7.145 1.00 96.38 187 ARG A N 1
ATOM 1560 C CA . ARG A 1 187 ? 19.172 5.190 -5.926 1.00 96.38 187 ARG A CA 1
ATOM 1561 C C . ARG A 1 187 ? 19.606 4.004 -5.067 1.00 96.38 187 ARG A C 1
ATOM 1563 O O . ARG A 1 187 ? 20.700 4.017 -4.509 1.00 96.38 187 ARG A O 1
ATOM 1570 N N . ALA A 1 188 ? 18.759 2.982 -4.949 1.00 96.19 188 ALA A N 1
ATOM 1571 C CA . ALA A 1 188 ? 19.079 1.764 -4.213 1.00 96.19 188 ALA A CA 1
ATOM 1572 C C . ALA A 1 188 ? 20.238 1.001 -4.868 1.00 96.19 188 ALA A C 1
ATOM 1574 O O . ALA A 1 188 ? 21.175 0.613 -4.176 1.00 96.19 188 ALA A O 1
ATOM 1575 N N . LEU A 1 189 ? 20.207 0.845 -6.194 1.00 95.44 189 LEU A N 1
ATOM 1576 C CA . LEU A 1 189 ? 21.272 0.207 -6.971 1.00 95.44 189 LEU A CA 1
ATOM 1577 C C . LEU A 1 189 ? 22.614 0.931 -6.818 1.00 95.44 189 LEU A C 1
ATOM 1579 O O . LEU A 1 189 ? 23.640 0.278 -6.649 1.00 95.44 189 LEU A O 1
ATOM 1583 N N . GLU A 1 190 ? 22.608 2.265 -6.815 1.00 95.69 190 GLU A N 1
ATOM 1584 C CA . GLU A 1 190 ? 23.807 3.068 -6.559 1.00 95.69 190 GLU A CA 1
ATOM 1585 C C . GLU A 1 190 ? 24.307 2.901 -5.116 1.00 95.69 190 GLU A C 1
ATOM 1587 O O . GLU A 1 190 ? 25.484 2.628 -4.880 1.00 95.69 190 GLU A O 1
ATOM 1592 N N . LYS A 1 191 ? 23.406 3.011 -4.132 1.00 96.00 191 LYS A N 1
ATOM 1593 C CA . LYS A 1 191 ? 23.744 2.935 -2.704 1.00 96.00 191 LYS A CA 1
ATOM 1594 C C . LYS A 1 191 ? 24.269 1.562 -2.285 1.00 96.00 191 LYS A C 1
ATOM 1596 O O . LYS A 1 191 ? 25.170 1.480 -1.452 1.00 96.00 191 LYS A O 1
ATOM 1601 N N . PHE A 1 192 ? 23.684 0.497 -2.819 1.00 96.00 192 PHE A N 1
ATOM 1602 C CA . PHE A 1 192 ? 24.014 -0.887 -2.486 1.00 96.00 192 PHE A CA 1
ATOM 1603 C C . PHE A 1 192 ? 24.864 -1.555 -3.569 1.00 96.00 192 PHE A C 1
ATOM 1605 O O . PHE A 1 192 ? 24.885 -2.783 -3.654 1.00 96.00 192 PHE A O 1
ATOM 1612 N N . ALA A 1 193 ? 25.585 -0.770 -4.374 1.00 94.88 193 ALA A N 1
ATOM 1613 C CA . ALA A 1 193 ? 26.421 -1.271 -5.456 1.00 94.88 193 ALA A CA 1
ATOM 1614 C C . ALA A 1 193 ? 27.283 -2.471 -5.020 1.00 94.88 193 ALA A C 1
ATOM 1616 O O . ALA A 1 193 ? 27.903 -2.459 -3.954 1.00 94.88 193 ALA A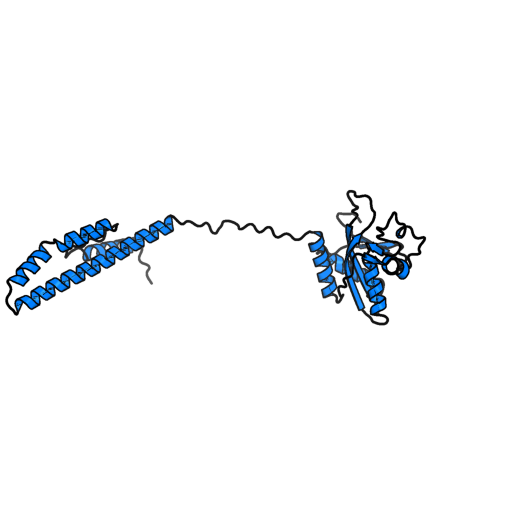 O 1
ATOM 1617 N N . ASN A 1 194 ? 27.331 -3.499 -5.871 1.00 94.06 194 ASN A N 1
ATOM 1618 C CA . ASN A 1 194 ? 28.028 -4.773 -5.645 1.00 94.06 194 ASN A CA 1
ATOM 1619 C C . ASN A 1 194 ? 27.473 -5.660 -4.512 1.00 94.06 194 ASN A C 1
ATOM 1621 O O . ASN A 1 194 ? 28.137 -6.624 -4.136 1.00 94.06 194 ASN A O 1
ATOM 1625 N N . ASN A 1 195 ? 26.280 -5.379 -3.981 1.00 96.81 195 ASN A N 1
ATOM 1626 C CA . ASN A 1 195 ? 25.597 -6.253 -3.025 1.00 96.81 195 ASN A CA 1
ATOM 1627 C C . ASN A 1 195 ? 24.354 -6.893 -3.650 1.00 96.81 195 ASN A C 1
ATOM 1629 O O . ASN A 1 195 ? 23.702 -6.302 -4.511 1.00 96.81 195 ASN A O 1
ATOM 1633 N N . GLU A 1 196 ? 24.007 -8.086 -3.172 1.00 97.38 196 GLU A N 1
ATOM 1634 C CA . GLU A 1 196 ? 22.716 -8.708 -3.460 1.00 97.38 196 GLU A CA 1
ATOM 1635 C C . GLU A 1 196 ? 21.649 -8.116 -2.539 1.00 97.38 196 GLU A C 1
ATOM 1637 O O . GLU A 1 196 ? 21.846 -8.015 -1.325 1.00 97.38 196 GLU A O 1
ATOM 1642 N N . PHE A 1 197 ? 20.517 -7.710 -3.104 1.00 97.44 197 PHE A N 1
ATOM 1643 C CA . PHE A 1 197 ? 19.389 -7.195 -2.337 1.00 97.44 197 PHE A CA 1
ATOM 1644 C C . PHE A 1 197 ? 18.095 -7.297 -3.139 1.00 97.44 197 PHE A C 1
ATOM 1646 O O . PHE A 1 197 ? 18.103 -7.321 -4.368 1.00 97.44 197 PHE A O 1
ATOM 1653 N N . SER A 1 198 ? 16.969 -7.318 -2.430 1.00 98.00 198 SER A N 1
ATOM 1654 C CA . SER A 1 198 ? 15.635 -7.212 -3.020 1.00 98.00 198 SER A CA 1
ATOM 1655 C C . SER A 1 198 ? 14.889 -6.085 -2.326 1.00 98.00 198 SER A C 1
ATOM 1657 O O . SER A 1 198 ? 14.810 -6.068 -1.101 1.00 98.00 198 SER A O 1
ATOM 1659 N N . GLN A 1 199 ? 14.374 -5.127 -3.087 1.00 98.06 199 GLN A N 1
ATOM 1660 C CA . GLN A 1 199 ? 13.660 -3.970 -2.553 1.00 98.06 199 GLN A CA 1
ATOM 1661 C C . GLN A 1 199 ? 12.393 -3.687 -3.344 1.00 98.06 199 GLN A C 1
ATOM 1663 O O . GLN A 1 199 ? 12.262 -4.115 -4.492 1.00 98.06 199 GLN A O 1
ATOM 1668 N N . PHE A 1 200 ? 11.484 -2.942 -2.733 1.00 98.56 200 PHE A N 1
ATOM 1669 C CA . PHE A 1 200 ? 10.309 -2.412 -3.397 1.00 98.56 200 PHE A CA 1
ATOM 1670 C C . PHE A 1 200 ? 9.955 -1.019 -2.881 1.00 98.56 200 PHE A C 1
ATOM 1672 O O . PHE A 1 200 ? 10.332 -0.635 -1.775 1.00 98.56 200 PHE A O 1
ATOM 1679 N N . ALA A 1 201 ? 9.176 -0.291 -3.670 1.00 98.19 201 ALA A N 1
ATOM 1680 C CA . ALA A 1 201 ? 8.622 1.004 -3.319 1.00 98.19 201 ALA A CA 1
ATOM 1681 C C . ALA A 1 201 ? 7.144 1.046 -3.716 1.00 98.19 201 ALA A C 1
ATOM 1683 O O . ALA A 1 201 ? 6.799 0.776 -4.869 1.00 98.19 201 ALA A O 1
ATOM 1684 N N . ILE A 1 202 ? 6.270 1.400 -2.770 1.00 98.06 202 ILE A N 1
ATOM 1685 C CA . ILE A 1 202 ? 4.855 1.680 -3.038 1.00 98.06 202 ILE A CA 1
ATOM 1686 C C . ILE A 1 202 ? 4.593 3.137 -2.711 1.00 98.06 202 ILE A C 1
ATOM 1688 O O . ILE A 1 202 ? 4.709 3.552 -1.561 1.00 98.06 202 ILE A O 1
ATOM 1692 N N . GLY A 1 203 ? 4.190 3.909 -3.709 1.00 96.25 203 GLY A N 1
ATOM 1693 C CA . GLY A 1 203 ? 4.041 5.343 -3.527 1.00 96.25 203 GLY A CA 1
ATOM 1694 C C . GLY A 1 203 ? 3.276 6.011 -4.648 1.00 96.25 203 GLY A C 1
ATOM 1695 O O . GLY A 1 203 ? 3.003 5.409 -5.689 1.00 96.25 203 GLY A O 1
ATOM 1696 N N . LYS A 1 204 ? 2.922 7.273 -4.409 1.00 97.00 204 LYS A N 1
ATOM 1697 C CA . LYS A 1 204 ? 2.271 8.117 -5.407 1.00 97.00 204 LYS A CA 1
ATOM 1698 C C . LYS A 1 204 ? 3.235 8.459 -6.531 1.00 97.00 204 LYS A C 1
ATOM 1700 O O . LYS A 1 204 ? 4.416 8.704 -6.277 1.00 97.00 204 LYS A O 1
ATOM 1705 N N . VAL A 1 205 ? 2.703 8.483 -7.739 1.00 97.06 205 VAL A N 1
ATOM 1706 C CA . VAL A 1 205 ? 3.380 8.887 -8.966 1.00 97.06 205 VAL A CA 1
ATOM 1707 C C . VAL A 1 205 ? 2.428 9.757 -9.775 1.00 97.06 205 VAL A C 1
ATOM 1709 O O . VAL A 1 205 ? 1.209 9.710 -9.570 1.00 97.06 205 VAL A O 1
ATOM 1712 N N . TYR A 1 206 ? 2.995 10.556 -10.668 1.00 96.38 206 TYR A N 1
ATOM 1713 C CA . TYR A 1 206 ? 2.289 11.640 -11.324 1.00 96.38 206 TYR A CA 1
ATOM 1714 C C . TYR A 1 206 ? 2.512 11.620 -12.829 1.00 96.38 206 TYR A C 1
ATOM 1716 O O . TYR A 1 206 ? 3.635 11.434 -13.289 1.00 96.38 206 TYR A O 1
ATOM 1724 N N . ARG A 1 207 ? 1.447 11.827 -13.600 1.00 93.19 207 ARG A N 1
ATOM 1725 C CA . ARG A 1 207 ? 1.502 11.935 -15.064 1.00 93.19 207 ARG A CA 1
ATOM 1726 C C . ARG A 1 207 ? 0.603 13.065 -15.519 1.00 93.19 207 ARG A C 1
ATOM 1728 O O . ARG A 1 207 ? -0.427 13.311 -14.893 1.00 93.19 207 ARG A O 1
ATOM 1735 N N . ASN A 1 208 ? 0.983 13.751 -16.589 1.00 90.38 208 ASN A N 1
ATOM 1736 C CA . ASN A 1 208 ? 0.151 14.800 -17.168 1.00 90.38 208 ASN A CA 1
ATOM 1737 C C . ASN A 1 208 ? -0.905 14.216 -18.127 1.00 90.38 208 ASN A C 1
ATOM 1739 O O . ASN A 1 208 ? -1.031 14.645 -19.269 1.00 90.38 208 ASN A O 1
ATOM 1743 N N . ASP A 1 209 ? -1.642 13.208 -17.659 1.00 87.31 209 ASP A N 1
ATOM 1744 C CA . ASP A 1 209 ? -2.702 12.562 -18.432 1.00 87.31 209 ASP A CA 1
ATOM 1745 C C . ASP A 1 209 ? -4.013 13.363 -18.317 1.00 87.31 209 ASP A C 1
ATOM 1747 O O . ASP A 1 209 ? -4.337 13.902 -17.253 1.00 87.31 209 ASP A O 1
ATOM 1751 N N . GLU A 1 210 ? -4.805 13.406 -19.394 1.00 86.00 210 GLU A N 1
ATOM 1752 C CA . GLU A 1 210 ? -6.166 13.952 -19.335 1.00 86.00 210 GLU A CA 1
ATOM 1753 C C . GLU A 1 210 ? -7.044 13.089 -18.417 1.00 86.00 210 GLU A C 1
ATOM 1755 O O . GLU A 1 210 ? -7.102 11.866 -18.546 1.00 86.00 210 GLU A O 1
ATOM 1760 N N . GLU A 1 211 ? -7.741 13.726 -17.475 1.00 87.44 211 GLU A N 1
ATOM 1761 C CA . GLU A 1 211 ? -8.557 13.008 -16.497 1.00 87.44 211 GLU A CA 1
ATOM 1762 C C . GLU A 1 211 ? -9.801 12.399 -17.160 1.00 87.44 211 GLU A C 1
ATOM 1764 O O . GLU A 1 211 ? -10.676 13.102 -17.675 1.00 87.44 211 GLU A O 1
ATOM 1769 N N . ASP A 1 212 ? -9.887 11.068 -17.134 1.00 91.56 212 ASP A N 1
ATOM 1770 C CA . ASP A 1 212 ? -10.985 10.308 -17.721 1.00 91.56 212 ASP A CA 1
ATOM 1771 C C . ASP A 1 212 ? -11.388 9.111 -16.833 1.00 91.56 212 ASP A C 1
ATOM 1773 O O . ASP A 1 212 ? -11.146 9.078 -15.628 1.00 91.56 212 ASP A O 1
ATOM 1777 N N . LYS A 1 213 ? -12.086 8.115 -17.393 1.00 91.00 213 LYS A N 1
ATOM 1778 C CA . LYS A 1 213 ? -12.553 6.942 -16.628 1.00 91.00 213 LYS A CA 1
ATOM 1779 C C . LYS A 1 213 ? -11.428 6.001 -16.179 1.00 91.00 213 LYS A C 1
ATOM 1781 O O . LYS A 1 213 ? -11.677 5.145 -15.331 1.00 91.00 213 LYS A O 1
ATOM 1786 N N . THR A 1 214 ? -10.258 6.091 -16.795 1.00 89.12 214 THR A N 1
ATOM 1787 C CA . THR A 1 214 ? -9.119 5.175 -16.643 1.00 89.12 214 THR A CA 1
ATOM 1788 C C . THR A 1 214 ? -7.813 5.885 -16.297 1.00 89.12 214 THR A C 1
ATOM 1790 O O . THR A 1 214 ? -6.892 5.223 -15.825 1.00 89.12 214 THR A O 1
ATOM 1793 N N . HIS A 1 215 ? -7.742 7.202 -16.477 1.00 90.69 215 HIS A N 1
ATOM 1794 C CA . HIS A 1 215 ? -6.556 8.017 -16.262 1.00 90.69 215 HIS A CA 1
ATOM 1795 C C . HIS A 1 215 ? -6.805 9.071 -15.185 1.00 90.69 215 HIS A C 1
ATOM 1797 O O . HIS A 1 215 ? -7.865 9.693 -15.111 1.00 90.69 215 HIS A O 1
ATOM 1803 N N . THR A 1 216 ? -5.800 9.264 -14.337 1.00 91.88 216 THR A N 1
ATOM 1804 C CA . THR A 1 216 ? -5.762 10.313 -13.321 1.00 91.88 216 THR A CA 1
ATOM 1805 C C . THR A 1 216 ? -4.332 10.818 -13.199 1.00 91.88 216 THR A C 1
ATOM 1807 O O . THR A 1 216 ? -3.381 10.046 -13.325 1.00 91.88 216 THR A O 1
ATOM 1810 N N . HIS A 1 217 ? -4.180 12.107 -12.910 1.00 92.38 217 HIS A N 1
ATOM 1811 C CA . HIS A 1 217 ? -2.877 12.755 -12.797 1.00 92.38 217 HIS A CA 1
ATOM 1812 C C . HIS A 1 217 ? -2.033 12.232 -11.623 1.00 92.38 217 HIS A C 1
ATOM 1814 O O . HIS A 1 217 ? -0.821 12.430 -11.610 1.00 92.38 217 HIS A O 1
ATOM 1820 N N . GLN A 1 218 ? -2.656 11.581 -10.632 1.00 94.88 218 GLN A N 1
ATOM 1821 C CA . GLN A 1 218 ? -1.986 11.001 -9.468 1.00 94.88 218 GLN A CA 1
ATOM 1822 C C . GLN A 1 218 ? -2.533 9.604 -9.160 1.00 94.88 218 GLN A C 1
ATOM 1824 O O . GLN A 1 218 ? -3.677 9.450 -8.730 1.00 94.88 218 GLN A O 1
ATOM 1829 N N . PHE A 1 219 ? -1.676 8.589 -9.239 1.00 95.56 219 PHE A N 1
ATOM 1830 C CA . PHE A 1 219 ? -2.014 7.212 -8.868 1.00 95.56 219 PHE A CA 1
ATOM 1831 C C . PHE A 1 219 ? -0.913 6.570 -8.017 1.00 95.56 219 PHE A C 1
ATOM 1833 O O . PHE A 1 219 ? 0.143 7.153 -7.783 1.00 95.56 219 PHE A O 1
ATOM 1840 N N . THR A 1 220 ? -1.180 5.382 -7.473 1.00 96.94 220 THR A N 1
ATOM 1841 C CA . THR A 1 220 ? -0.214 4.627 -6.663 1.00 96.94 220 THR A CA 1
ATOM 1842 C C . THR A 1 220 ? 0.411 3.531 -7.507 1.00 96.94 220 THR A C 1
ATOM 1844 O O . THR A 1 220 ? -0.305 2.722 -8.093 1.00 96.94 220 THR A O 1
ATOM 1847 N N . GLN A 1 221 ? 1.738 3.488 -7.531 1.00 97.31 221 GLN A N 1
ATOM 1848 C CA . GLN A 1 221 ? 2.509 2.482 -8.251 1.00 97.31 221 GLN A CA 1
ATOM 1849 C C . GLN A 1 221 ? 3.322 1.638 -7.264 1.00 97.31 221 GLN A C 1
ATOM 1851 O O . GLN A 1 221 ? 3.750 2.136 -6.221 1.00 97.31 221 GLN A O 1
ATOM 1856 N N . LEU A 1 222 ? 3.517 0.361 -7.589 1.00 97.88 222 LEU A N 1
ATOM 1857 C CA . LEU A 1 222 ? 4.453 -0.542 -6.924 1.00 97.88 222 LEU A CA 1
ATOM 1858 C C . LEU A 1 222 ? 5.593 -0.834 -7.900 1.00 97.88 222 LEU A C 1
ATOM 1860 O O . LEU A 1 222 ? 5.345 -1.376 -8.974 1.00 97.88 222 LEU A O 1
ATOM 1864 N N . ASP A 1 223 ? 6.817 -0.549 -7.477 1.00 97.38 223 ASP A N 1
ATOM 1865 C CA . ASP A 1 223 ? 8.034 -0.950 -8.176 1.00 97.38 223 ASP A CA 1
ATOM 1866 C C . ASP A 1 223 ? 8.821 -1.901 -7.285 1.00 97.38 223 ASP A C 1
ATOM 1868 O O . ASP A 1 223 ? 8.834 -1.744 -6.066 1.00 97.38 223 ASP A O 1
ATOM 1872 N N . LEU A 1 224 ? 9.510 -2.870 -7.883 1.00 97.19 224 LEU A N 1
ATOM 1873 C CA . LEU A 1 224 ? 10.404 -3.773 -7.167 1.00 97.19 224 LEU A CA 1
ATOM 1874 C C . LEU A 1 224 ? 11.637 -4.088 -8.006 1.00 97.19 224 LEU A C 1
ATOM 1876 O O . LEU A 1 224 ? 11.580 -4.110 -9.235 1.00 97.19 224 LEU A O 1
ATOM 1880 N N . VAL A 1 225 ? 12.755 -4.343 -7.334 1.00 96.44 225 VAL A N 1
ATOM 1881 C CA . VAL A 1 225 ? 14.002 -4.787 -7.960 1.00 96.44 225 VAL A CA 1
ATOM 1882 C C . VAL A 1 225 ? 14.641 -5.859 -7.089 1.00 96.44 225 VAL A C 1
ATOM 1884 O O . VAL A 1 225 ? 14.631 -5.756 -5.863 1.00 96.44 225 VAL A O 1
ATOM 1887 N N . SER A 1 226 ? 15.211 -6.876 -7.728 1.00 97.38 226 SER A N 1
ATOM 1888 C CA . SER A 1 226 ? 16.009 -7.908 -7.071 1.00 97.38 226 SER A CA 1
ATOM 1889 C C . SER A 1 226 ? 17.328 -8.063 -7.820 1.00 97.38 226 SER A C 1
ATOM 1891 O O . SER A 1 226 ? 17.340 -8.152 -9.048 1.00 97.38 226 SER A O 1
ATOM 1893 N N . VAL A 1 227 ? 18.432 -8.038 -7.079 1.00 96.94 227 VAL A N 1
ATOM 1894 C CA . VAL A 1 227 ? 19.808 -8.093 -7.581 1.00 96.94 227 VAL A CA 1
ATOM 1895 C C . VAL A 1 227 ? 20.526 -9.249 -6.905 1.00 96.94 227 VAL A C 1
ATOM 1897 O O . VAL A 1 227 ? 20.465 -9.387 -5.684 1.00 96.94 227 VAL A O 1
ATOM 1900 N N . GLY A 1 228 ? 21.234 -10.050 -7.697 1.00 95.69 228 GLY A N 1
ATOM 1901 C CA . GLY A 1 228 ? 21.971 -11.227 -7.246 1.00 95.69 228 GLY A CA 1
ATOM 1902 C C . GLY A 1 228 ? 21.766 -12.384 -8.211 1.00 95.69 228 GLY A C 1
ATOM 1903 O O . GLY A 1 228 ? 21.585 -12.176 -9.413 1.00 95.69 228 GLY A O 1
ATOM 1904 N N . ASN A 1 229 ? 21.757 -13.607 -7.692 1.00 95.38 229 ASN A N 1
ATOM 1905 C CA . ASN A 1 229 ? 21.479 -14.804 -8.484 1.00 95.38 229 ASN A CA 1
ATOM 1906 C C . ASN A 1 229 ? 19.978 -14.964 -8.813 1.00 95.38 229 ASN A C 1
ATOM 1908 O O . ASN A 1 229 ? 19.286 -15.824 -8.262 1.00 95.38 229 ASN A O 1
ATOM 1912 N N . VAL A 1 230 ? 19.472 -14.121 -9.714 1.00 96.44 230 VAL A N 1
ATOM 1913 C CA . VAL A 1 230 ? 18.082 -14.123 -10.192 1.00 96.44 230 VAL A CA 1
ATOM 1914 C C . VAL A 1 230 ? 18.013 -14.338 -11.702 1.00 96.44 230 VAL A C 1
ATOM 1916 O O . VAL A 1 230 ? 18.945 -14.035 -12.442 1.00 96.44 230 VAL A O 1
ATOM 1919 N N . SER A 1 231 ? 16.891 -14.880 -12.175 1.00 97.25 231 SER A N 1
ATOM 1920 C CA . SER A 1 231 ? 16.659 -15.160 -13.594 1.00 97.25 231 SER A CA 1
ATOM 1921 C C . SER A 1 231 ? 15.296 -14.648 -14.053 1.00 97.25 231 SER A C 1
ATOM 1923 O O . SER A 1 231 ? 14.420 -14.348 -13.240 1.00 97.25 231 SER A O 1
ATOM 1925 N N . PHE A 1 232 ? 15.069 -14.632 -15.367 1.00 96.75 232 PHE A N 1
ATOM 1926 C CA . PHE A 1 232 ? 13.751 -14.314 -15.919 1.00 96.75 232 PHE A CA 1
ATOM 1927 C C . PHE A 1 232 ? 12.661 -15.287 -15.433 1.00 96.75 232 PHE A C 1
ATOM 1929 O O . PHE A 1 232 ? 11.537 -14.876 -15.155 1.00 96.75 232 PHE A O 1
ATOM 1936 N N . ALA A 1 233 ? 13.001 -16.566 -15.229 1.00 96.62 233 ALA A N 1
ATOM 1937 C CA . ALA A 1 233 ? 12.084 -17.534 -14.628 1.00 96.62 233 ALA A CA 1
ATOM 1938 C C . ALA A 1 233 ? 11.737 -17.168 -13.171 1.00 96.62 233 ALA A C 1
ATOM 1940 O O . ALA A 1 233 ? 10.580 -17.281 -12.769 1.00 96.62 233 ALA A O 1
ATOM 1941 N N . SER A 1 234 ? 12.715 -16.670 -12.405 1.00 96.38 234 SER A N 1
ATOM 1942 C CA . SER A 1 234 ? 12.513 -16.172 -11.037 1.00 96.38 234 SER A CA 1
ATOM 1943 C C . SER A 1 234 ? 11.566 -14.970 -11.007 1.00 96.38 234 SER A C 1
ATOM 1945 O O . SER A 1 234 ? 10.705 -14.904 -10.132 1.00 96.38 234 SER A O 1
ATOM 1947 N N . LEU A 1 235 ? 11.675 -14.053 -11.976 1.00 96.56 235 LEU A N 1
ATOM 1948 C CA . LEU A 1 235 ? 10.766 -12.911 -12.115 1.00 96.56 235 LEU A CA 1
ATOM 1949 C C . LEU A 1 235 ? 9.326 -13.368 -12.388 1.00 96.56 235 LEU A C 1
ATOM 1951 O O . LEU A 1 235 ? 8.407 -12.939 -11.694 1.00 96.56 235 LEU A O 1
ATOM 1955 N N . ILE A 1 236 ? 9.135 -14.277 -13.351 1.00 96.56 236 ILE A N 1
ATOM 1956 C CA . ILE A 1 236 ? 7.810 -14.825 -13.692 1.00 96.56 236 ILE A CA 1
ATOM 1957 C C . ILE A 1 236 ? 7.169 -15.483 -12.471 1.00 96.56 236 ILE A C 1
ATOM 1959 O O . ILE A 1 236 ? 6.008 -15.215 -12.164 1.00 96.56 236 ILE A O 1
ATOM 1963 N N . TYR A 1 237 ? 7.931 -16.325 -11.768 1.00 96.38 237 TYR A N 1
ATOM 1964 C CA . TYR A 1 237 ? 7.466 -16.995 -10.558 1.00 96.38 237 TYR A CA 1
ATOM 1965 C C . TYR A 1 237 ? 7.085 -15.987 -9.470 1.00 96.38 237 TYR A C 1
ATOM 1967 O O . TYR A 1 237 ? 5.983 -16.052 -8.936 1.00 96.38 237 TYR A O 1
ATOM 1975 N N . THR A 1 238 ? 7.957 -15.012 -9.197 1.00 96.88 238 THR A N 1
ATOM 1976 C CA . THR A 1 238 ? 7.722 -13.960 -8.196 1.00 96.88 238 THR A CA 1
ATOM 1977 C C . THR A 1 238 ? 6.425 -13.210 -8.480 1.00 96.88 238 THR A C 1
ATOM 1979 O O . THR A 1 238 ? 5.595 -13.065 -7.588 1.00 96.88 238 THR A O 1
ATOM 1982 N N . ILE A 1 239 ? 6.214 -12.770 -9.725 1.00 97.06 239 ILE A N 1
ATOM 1983 C CA . ILE A 1 239 ? 5.009 -12.018 -10.091 1.00 97.06 239 ILE A CA 1
ATOM 1984 C C . ILE A 1 239 ? 3.763 -12.900 -9.997 1.00 97.06 239 ILE A C 1
ATOM 1986 O O . ILE A 1 239 ? 2.752 -12.454 -9.453 1.00 97.06 239 ILE A O 1
ATOM 1990 N N . LYS A 1 240 ? 3.827 -14.151 -10.477 1.00 97.44 240 LYS A N 1
ATOM 1991 C CA . LYS A 1 240 ? 2.695 -15.079 -10.388 1.00 97.44 240 LYS A CA 1
ATOM 1992 C C . LYS A 1 240 ? 2.287 -15.308 -8.931 1.00 97.44 240 LYS A C 1
ATOM 1994 O O . LYS A 1 240 ? 1.120 -15.125 -8.605 1.00 97.44 240 LYS A O 1
ATOM 1999 N N . GLU A 1 241 ? 3.230 -15.663 -8.063 1.00 97.75 241 GLU A N 1
ATOM 2000 C CA . GLU A 1 241 ? 2.945 -15.965 -6.656 1.00 97.75 241 GLU A CA 1
ATOM 2001 C C . GLU A 1 241 ? 2.489 -14.727 -5.875 1.00 97.75 241 GLU A C 1
ATOM 2003 O O . GLU A 1 241 ? 1.541 -14.812 -5.093 1.00 97.75 241 GLU A O 1
ATOM 2008 N N . MET A 1 242 ? 3.102 -13.565 -6.124 1.00 97.81 242 MET A N 1
ATOM 2009 C CA . MET A 1 242 ? 2.698 -12.297 -5.510 1.00 97.81 242 MET A CA 1
ATOM 2010 C C . MET A 1 242 ? 1.250 -11.957 -5.840 1.00 97.81 242 MET A C 1
ATOM 2012 O O . MET A 1 242 ? 0.449 -11.663 -4.955 1.00 97.81 242 MET A O 1
ATOM 2016 N N . LEU A 1 243 ? 0.897 -12.000 -7.122 1.00 96.94 243 LEU A N 1
ATOM 2017 C CA . LEU A 1 243 ? -0.454 -11.676 -7.543 1.00 96.94 243 LEU A CA 1
ATOM 2018 C C . LEU A 1 243 ? -1.447 -12.763 -7.091 1.00 96.94 243 LEU A C 1
ATOM 2020 O O . LEU A 1 243 ? -2.528 -12.410 -6.628 1.00 96.94 243 LEU A O 1
ATOM 2024 N N . SER A 1 244 ? -1.089 -14.054 -7.130 1.00 97.00 244 SER A N 1
ATOM 2025 C CA . SER A 1 244 ? -1.929 -15.131 -6.578 1.00 97.00 244 SER A CA 1
ATOM 2026 C C . SER A 1 244 ? -2.243 -14.920 -5.095 1.00 97.00 244 SER A C 1
ATOM 2028 O O . SER A 1 244 ? -3.379 -15.125 -4.667 1.00 97.00 244 SER A O 1
ATOM 2030 N N . TYR A 1 245 ? -1.262 -14.459 -4.311 1.00 97.50 245 TYR A N 1
ATOM 2031 C CA . TYR A 1 245 ? -1.460 -14.108 -2.906 1.00 97.50 245 TYR A CA 1
ATOM 2032 C C . TYR A 1 245 ? -2.412 -12.920 -2.737 1.00 97.50 245 TYR A C 1
ATOM 2034 O O . TYR A 1 245 ? -3.353 -12.993 -1.950 1.00 97.50 245 TYR A O 1
ATOM 2042 N N . VAL A 1 246 ? -2.200 -11.834 -3.488 1.00 96.25 246 VAL A N 1
ATOM 2043 C CA . VAL A 1 246 ? -3.016 -10.612 -3.378 1.00 96.25 246 VAL A CA 1
ATOM 2044 C C . VAL A 1 246 ? -4.459 -10.843 -3.828 1.00 96.25 246 VAL A C 1
ATOM 2046 O O . VAL A 1 246 ? -5.381 -10.316 -3.208 1.00 96.25 246 VAL A O 1
ATOM 2049 N N . PHE A 1 247 ? -4.667 -11.629 -4.887 1.00 94.62 247 PHE A N 1
ATOM 2050 C CA . PHE A 1 247 ? -5.999 -11.979 -5.385 1.00 94.62 247 PHE A CA 1
ATOM 2051 C C . PHE A 1 247 ? -6.634 -13.175 -4.664 1.00 94.62 247 PHE A C 1
ATOM 2053 O O . PHE A 1 247 ? -7.789 -13.491 -4.947 1.00 94.62 247 PHE A O 1
ATOM 2060 N N . GLU A 1 248 ? -5.901 -13.832 -3.761 1.00 95.69 248 GLU A N 1
ATOM 2061 C CA . GLU A 1 248 ? -6.336 -15.017 -3.009 1.00 95.69 248 GLU A CA 1
ATOM 2062 C C . GLU A 1 248 ? -6.842 -16.164 -3.914 1.00 95.69 248 GLU A C 1
ATOM 2064 O O . GLU A 1 248 ? -7.773 -16.896 -3.576 1.00 95.69 248 GLU A O 1
ATOM 2069 N N . GLN A 1 249 ? -6.229 -16.324 -5.091 1.00 95.56 249 GLN A N 1
ATOM 2070 C CA . GLN A 1 249 ? -6.570 -17.347 -6.088 1.00 95.56 249 GLN A CA 1
ATOM 2071 C C . GLN A 1 249 ? -5.351 -17.686 -6.955 1.00 95.56 249 GLN A C 1
ATOM 2073 O O . GLN A 1 249 ? -4.494 -16.834 -7.159 1.00 95.56 249 GLN A O 1
ATOM 2078 N N . ASP A 1 250 ? -5.281 -18.898 -7.516 1.00 95.00 250 ASP A N 1
ATOM 2079 C CA . ASP A 1 250 ? -4.243 -19.229 -8.506 1.00 95.00 250 ASP A CA 1
ATOM 2080 C C . ASP A 1 250 ? -4.523 -18.478 -9.812 1.00 95.00 250 ASP A C 1
ATOM 2082 O O . ASP A 1 250 ? -5.484 -18.779 -10.529 1.00 95.00 250 ASP A O 1
ATOM 2086 N N . ILE A 1 251 ? -3.706 -17.466 -10.100 1.00 95.44 251 ILE A N 1
ATOM 2087 C CA . ILE A 1 251 ? -3.883 -16.644 -11.291 1.00 95.44 251 ILE A CA 1
ATOM 2088 C C . ILE A 1 251 ? -3.190 -17.247 -12.512 1.00 95.44 251 ILE A C 1
ATOM 2090 O O . ILE A 1 251 ? -2.115 -17.849 -12.440 1.00 95.44 251 ILE A O 1
ATOM 2094 N N . GLN A 1 252 ? -3.775 -17.000 -13.679 1.00 96.06 252 GLN A N 1
ATOM 2095 C CA . GLN A 1 252 ? -3.109 -17.240 -14.952 1.00 96.06 252 GLN A CA 1
ATOM 2096 C C . GLN A 1 252 ? -2.564 -15.921 -15.483 1.00 96.06 252 GLN A C 1
ATOM 2098 O O . GLN A 1 252 ? -3.291 -14.929 -15.556 1.00 96.06 252 GLN A O 1
ATOM 2103 N N . ILE A 1 253 ? -1.290 -15.934 -15.867 1.00 96.94 253 ILE A N 1
ATOM 2104 C CA . ILE A 1 253 ? -0.598 -14.779 -16.435 1.00 96.94 253 ILE A CA 1
ATOM 2105 C C . ILE A 1 253 ? -0.197 -15.048 -17.882 1.00 96.94 253 ILE A C 1
ATOM 2107 O O . ILE A 1 253 ? 0.151 -16.174 -18.246 1.00 96.94 253 ILE A O 1
ATOM 2111 N N . ARG A 1 254 ? -0.219 -13.997 -18.701 1.00 96.81 254 ARG A N 1
ATOM 2112 C CA . ARG A 1 254 ? 0.314 -13.994 -20.065 1.00 96.81 254 ARG A CA 1
ATOM 2113 C C . ARG A 1 254 ? 1.392 -12.932 -20.165 1.00 96.81 254 ARG A C 1
ATOM 2115 O O . ARG A 1 254 ? 1.138 -11.775 -19.854 1.00 96.81 254 ARG A O 1
ATOM 2122 N N . LEU A 1 255 ? 2.567 -13.331 -20.642 1.00 96.75 255 LEU A N 1
ATOM 2123 C CA . LEU A 1 255 ? 3.653 -12.411 -20.949 1.00 96.75 255 LEU A CA 1
ATOM 2124 C C . LEU A 1 255 ? 3.532 -11.953 -22.401 1.00 96.75 255 LEU A C 1
ATOM 2126 O O . LEU A 1 255 ? 3.464 -12.782 -23.312 1.00 96.75 255 LEU A O 1
ATOM 2130 N N . ARG A 1 256 ? 3.539 -10.641 -22.618 1.00 97.19 256 ARG A N 1
ATOM 2131 C CA . ARG A 1 256 ? 3.632 -10.026 -23.943 1.00 97.19 256 ARG A CA 1
ATOM 2132 C C . ARG A 1 256 ? 4.972 -9.310 -24.065 1.00 97.19 256 ARG A C 1
ATOM 2134 O O . ARG A 1 256 ? 5.305 -8.554 -23.158 1.00 97.19 256 ARG A O 1
ATOM 2141 N N . PRO A 1 257 ? 5.735 -9.503 -25.152 1.00 96.12 257 PRO A N 1
ATOM 2142 C CA . PRO A 1 257 ? 6.902 -8.670 -25.417 1.00 96.12 257 PRO A CA 1
ATOM 2143 C C . PRO A 1 257 ? 6.510 -7.190 -25.408 1.00 96.12 257 PRO A C 1
ATOM 2145 O O . PRO A 1 257 ? 5.495 -6.821 -26.001 1.00 96.12 257 PRO A O 1
ATOM 2148 N N . SER A 1 258 ? 7.300 -6.372 -24.723 1.00 94.69 258 SER A N 1
ATOM 2149 C CA . SER A 1 258 ? 7.149 -4.915 -24.699 1.00 94.69 258 SER A CA 1
ATOM 2150 C C . SER A 1 258 ? 8.535 -4.276 -24.801 1.00 94.69 258 SER A C 1
ATOM 2152 O O . SER A 1 258 ? 9.498 -4.953 -25.160 1.00 94.69 258 SER A O 1
ATOM 2154 N N . TYR A 1 259 ? 8.644 -2.983 -24.526 1.00 92.69 259 TYR A N 1
ATOM 2155 C CA . TYR A 1 259 ? 9.907 -2.263 -24.512 1.00 92.69 259 TYR A CA 1
ATOM 2156 C C . TYR A 1 259 ? 9.919 -1.249 -23.373 1.00 92.69 259 TYR A C 1
ATOM 2158 O O . TYR A 1 259 ? 9.073 -0.358 -23.321 1.00 92.69 259 TYR A O 1
ATOM 2166 N N . PHE A 1 260 ? 10.918 -1.358 -22.498 1.00 91.88 260 PHE A N 1
ATOM 2167 C CA . PHE A 1 260 ? 11.236 -0.334 -21.509 1.00 91.88 260 PHE A CA 1
ATOM 2168 C C . PHE A 1 260 ? 12.738 -0.037 -21.577 1.00 91.88 260 PHE A C 1
ATOM 2170 O O . PHE A 1 260 ? 13.523 -0.978 -21.455 1.00 91.88 260 PHE A O 1
ATOM 2177 N N . PRO A 1 261 ? 13.168 1.234 -21.707 1.00 92.00 261 PRO A N 1
ATOM 2178 C CA . PRO A 1 261 ? 14.582 1.580 -21.907 1.00 92.00 261 PRO A CA 1
ATOM 2179 C C . PRO A 1 261 ? 15.559 1.041 -20.845 1.00 92.00 261 PRO A C 1
ATOM 2181 O O . PRO A 1 261 ? 16.745 0.870 -21.130 1.00 92.00 261 PRO A O 1
ATOM 2184 N N . PHE A 1 262 ? 15.062 0.753 -19.639 1.00 91.75 262 PHE A N 1
ATOM 2185 C CA . PHE A 1 262 ? 15.813 0.261 -18.478 1.00 91.75 262 PHE A CA 1
ATOM 2186 C C . PHE A 1 262 ? 15.747 -1.264 -18.266 1.00 91.75 262 PHE A C 1
ATOM 2188 O O . PHE A 1 262 ? 16.234 -1.752 -17.247 1.00 91.75 262 PHE A O 1
ATOM 2195 N N . THR A 1 263 ? 15.157 -2.041 -19.182 1.00 94.56 263 THR A N 1
ATOM 2196 C CA . THR A 1 263 ? 15.116 -3.515 -19.076 1.00 94.56 263 THR A CA 1
ATOM 2197 C C . THR A 1 263 ? 15.406 -4.187 -20.411 1.00 94.56 263 THR A C 1
ATOM 2199 O O . THR A 1 263 ? 15.028 -3.669 -21.452 1.00 94.56 26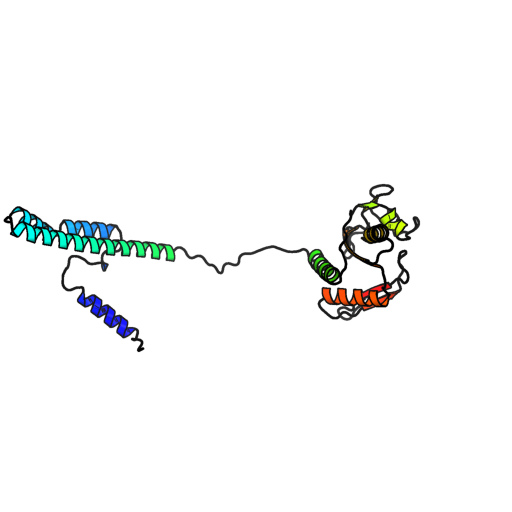3 THR A O 1
ATOM 2202 N N . GLU A 1 264 ? 16.035 -5.362 -20.374 1.00 95.31 264 GLU A N 1
ATOM 2203 C CA . GLU A 1 264 ? 16.184 -6.254 -21.527 1.00 95.31 264 GLU A CA 1
ATOM 2204 C C . GLU A 1 264 ? 16.368 -7.695 -21.007 1.00 95.31 264 GLU A C 1
ATOM 2206 O O . GLU A 1 264 ? 17.323 -7.944 -20.263 1.00 95.31 264 GLU A O 1
ATOM 2211 N N . PRO A 1 265 ? 15.486 -8.660 -21.339 1.00 95.69 265 PRO A N 1
ATOM 2212 C CA . PRO A 1 265 ? 14.264 -8.524 -22.138 1.00 95.69 265 PRO A CA 1
ATOM 2213 C C . PRO A 1 265 ? 13.128 -7.798 -21.393 1.00 95.69 265 PRO A C 1
ATOM 2215 O O . PRO A 1 265 ? 12.970 -7.948 -20.180 1.00 95.69 265 PRO A O 1
ATOM 2218 N N . SER A 1 266 ? 12.285 -7.073 -22.133 1.00 95.44 266 SER A N 1
ATOM 2219 C CA . SER A 1 266 ? 11.088 -6.395 -21.611 1.00 95.44 266 SER A CA 1
ATOM 2220 C C . SER A 1 266 ? 9.798 -7.170 -21.890 1.00 95.44 266 SER A C 1
ATOM 2222 O O . SER A 1 266 ? 9.547 -7.616 -23.013 1.00 95.44 266 SER A O 1
ATOM 2224 N N . VAL A 1 267 ? 8.927 -7.269 -20.883 1.00 96.75 267 VAL A N 1
ATOM 2225 C CA . VAL A 1 267 ? 7.589 -7.858 -21.023 1.00 96.75 267 VAL A CA 1
ATOM 2226 C C . VAL A 1 267 ? 6.535 -7.081 -20.245 1.00 96.75 267 VAL A C 1
ATOM 2228 O O . VAL A 1 267 ? 6.809 -6.517 -19.190 1.00 96.75 267 VAL A O 1
ATOM 2231 N N . GLU A 1 268 ? 5.310 -7.116 -20.751 1.00 97.00 268 GLU A N 1
ATOM 2232 C CA . GLU A 1 268 ? 4.090 -6.771 -20.027 1.00 97.00 268 GLU A CA 1
ATOM 2233 C C . GLU A 1 268 ? 3.364 -8.039 -19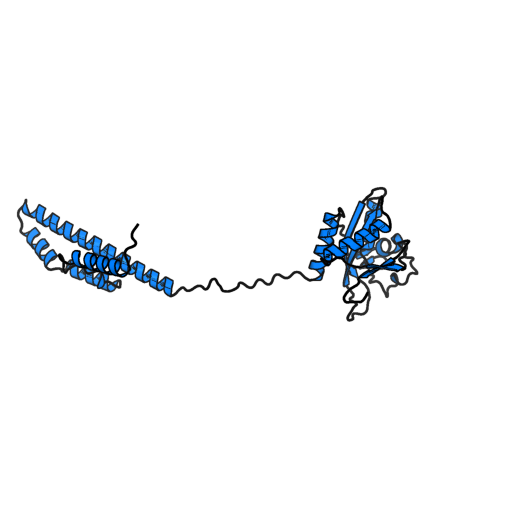.585 1.00 97.00 268 GLU A C 1
ATOM 2235 O O . GLU A 1 268 ? 3.492 -9.096 -20.212 1.00 97.00 268 GLU A O 1
ATOM 2240 N N . ILE A 1 269 ? 2.593 -7.929 -18.505 1.00 95.88 269 ILE A N 1
ATOM 2241 C CA . ILE A 1 269 ? 1.859 -9.049 -17.918 1.00 95.88 269 ILE A CA 1
ATOM 2242 C C . ILE A 1 269 ? 0.373 -8.731 -17.911 1.00 95.88 269 ILE A C 1
ATOM 2244 O O . ILE A 1 269 ? -0.054 -7.742 -17.322 1.00 95.88 269 ILE A O 1
ATOM 2248 N N . ASP A 1 270 ? -0.402 -9.626 -18.515 1.00 96.38 270 ASP A N 1
ATOM 2249 C CA . ASP A 1 270 ? -1.859 -9.613 -18.447 1.00 96.38 270 ASP A CA 1
ATOM 2250 C C . ASP A 1 270 ? -2.339 -10.719 -17.495 1.00 96.38 270 ASP A C 1
ATOM 2252 O O . ASP A 1 270 ? -1.739 -11.800 -17.436 1.00 96.38 270 ASP A O 1
ATOM 2256 N N . ILE A 1 271 ? -3.439 -10.474 -16.780 1.00 96.06 271 ILE A N 1
ATOM 2257 C CA . ILE A 1 271 ? -4.043 -11.428 -15.839 1.00 96.06 271 ILE A CA 1
ATOM 2258 C C . ILE A 1 271 ? -5.357 -11.926 -16.427 1.00 96.06 271 ILE A C 1
ATOM 2260 O O . ILE A 1 271 ? -6.248 -11.137 -16.730 1.00 96.06 271 ILE A O 1
ATOM 2264 N N . PHE A 1 272 ? -5.519 -13.244 -16.523 1.00 95.50 272 PHE A N 1
ATOM 2265 C CA . PHE A 1 272 ? -6.778 -13.806 -16.992 1.00 95.50 272 PHE A CA 1
ATOM 2266 C C . PHE A 1 272 ? -7.884 -13.626 -15.946 1.00 95.50 272 PHE A C 1
ATOM 2268 O O . PHE A 1 272 ? -7.845 -14.214 -14.864 1.00 95.50 272 PHE A O 1
ATOM 2275 N N . PHE A 1 273 ? -8.911 -12.852 -16.282 1.00 92.81 273 PHE A N 1
ATOM 2276 C CA . PHE A 1 273 ? -10.048 -12.589 -15.414 1.00 92.81 273 PHE A CA 1
ATOM 2277 C C . PHE A 1 273 ? -11.358 -12.565 -16.206 1.00 92.81 273 PHE A C 1
ATOM 2279 O O . PHE A 1 273 ? -11.483 -11.901 -17.232 1.00 92.81 273 PHE A O 1
ATOM 2286 N N . LYS A 1 274 ? -12.376 -13.293 -15.721 1.00 92.44 274 LYS A N 1
ATOM 2287 C CA . LYS A 1 274 ? -13.719 -13.372 -16.340 1.00 92.44 274 LYS A CA 1
ATOM 2288 C C . LYS A 1 274 ? -13.684 -13.643 -17.856 1.00 92.44 274 LYS A C 1
ATOM 2290 O O . LYS A 1 274 ? -14.354 -12.965 -18.635 1.00 92.44 274 LYS A O 1
ATOM 2295 N N . ASN A 1 275 ? -12.931 -14.670 -18.257 1.00 93.00 275 ASN A N 1
ATOM 2296 C CA . ASN A 1 275 ? -12.758 -15.101 -19.650 1.00 93.00 275 ASN A CA 1
ATOM 2297 C C . ASN A 1 275 ? -12.106 -14.058 -20.574 1.00 93.00 275 ASN A C 1
ATOM 2299 O O . ASN A 1 275 ? -12.340 -14.072 -21.784 1.00 93.00 275 ASN A O 1
ATOM 2303 N N . LYS A 1 276 ? -11.300 -13.150 -20.017 1.00 93.19 276 LYS A N 1
ATOM 2304 C CA . LYS A 1 276 ? -10.534 -12.143 -20.756 1.00 93.19 276 LYS A CA 1
ATOM 2305 C C . LYS A 1 276 ? -9.124 -12.035 -20.187 1.00 93.19 276 LYS A C 1
ATOM 2307 O O . LYS A 1 276 ? -8.931 -12.306 -19.008 1.00 93.19 276 LYS A O 1
ATOM 2312 N N . TRP A 1 277 ? -8.178 -11.684 -21.050 1.00 91.62 277 TRP A N 1
ATOM 2313 C CA . TRP A 1 277 ? -6.833 -11.257 -20.665 1.00 91.62 277 TRP A CA 1
ATOM 2314 C C . TRP A 1 277 ? -6.824 -9.755 -20.423 1.00 91.62 277 TRP A C 1
ATOM 2316 O O . TRP A 1 277 ? -7.573 -9.069 -21.161 1.00 91.62 277 TRP A O 1
#

Radius of gyration: 45.94 Å; chains: 1; bounding box: 80×59×121 Å